Protein 5XXK (pdb70)

B-factor: mean 33.05, std 9.84, range [17.75, 71.94]

Sequence (203 aa):
QIPASEQETLVRPKPLLLKLLKSVGAQKDTYTMKEVLFYLGQYIATKRLYDEKQQHIVYCSNDLLGDLFGVPSFSVKEHRKIYTMIYRNLVVVNQQIPASEQETLVRPKPLLLKLLKSVGAQKDTYTMKEVLFYLGQYIATKRLYDEKQQHIVYCSNDLLGDLFGVPSFSVKEHRKIYTMIYRNLVVVNSFEYALLSFEYALL

GO terms:
  GO:0005515 protein binding (F, IPI)
  GO:0061630 ubiquitin protein ligase activity (F, IDA)
  GO:0043161 proteasome-mediated ubiquitin-dependent protein catabolic process (P, IDA)
  GO:1901797 negative regulation of signal transduction by p53 class mediator (P, IDA)
  GO:0061630 ubiquitin protein ligase activity (F, TAS)
  GO:0043161 proteasome-mediated ubiquitin-dependent protein catabolic process (P, TAS)
  GO:1901797 negative regulation of signal transduction by p53 class mediator (P, TAS)
  GO:0000209 protein polyubiquitination (P, TAS)
  GO:0006511 ubiquitin-dependent protein catabolic process (P, IGI)
  GO:0051865 protein autoubiquitination (P, IMP)
  GO:0006511 ubiquitin-dependent protein catabolic process (P, IMP)
  GO:0008097 5S rRNA binding (F, IDA)
  GO:0005634 nucleus (C, IDA)
  GO:0005730 nucleolus (C, IDA)
  GO:0005737 cytoplasm (C, IDA)
  GO:0016874 ligase activity (F, IDA)
  GO:0043021 ribonucleoprotein complex binding (F, IDA)
  GO:0016567 protein ubiquitination (P, IDA)
  GO:0006511 ubiquitin-dependent protein catabolic process (P, IDA)
  GO:0006915 apoptotic process (P, IDA)

Organism: Homo sapiens (NCBI:txid9606)

InterPro domains:
  IPR001841 Zinc finger, RING-type [PS50089] (438-479)
  IPR001876 Zinc finger, RanBP2-type [PF00641] (300-327)
  IPR001876 Zinc finger, RanBP2-type [PS01358] (303-322)
  IPR001876 Zinc finger, RanBP2-type [PS50199] (299-328)
  IPR003121 SWIB/MDM2 domain [PF02201] (34-95)
  IPR003121 SWIB/MDM2 domain [PS51925] (26-109)
  IPR013083 Zinc finger, RING/FYVE/PHD-type [G3DSA:3.30.40.10] (427-491)
  IPR016495 p53 negative regulator Mdm2/Mdm4 [PIRSF006748] (1-491)
  IPR028340 E3 ubiquitin-protein ligase Mdm2 [PIRSF500700] (4-491)
  IPR036443 Zinc finger, RanBP2-type superfamily [SSF90209] (290-334)
  IPR036885 SWIB/MDM2 domain superfamily [G3DSA:1.10.245.10] (1-114)
  IPR036885 SWIB/MDM2 domain superfamily [SSF47592] (18-120)
  IPR036885 SWIB/MDM2 domain superfamily [SSF47592] (189-283)
  IPR044080 MDM2, modified RING finger, HC subclass [cd16783] (435-491)

Secondary structure (DSSP, 8-state):
---HHHHT-EEEE-HHHHHHHHHTT---S-EEHHHHHHHHHHHHHHTT-B-SSSTTEEE-TTSHHHHHHT-SEEETT-HHHHHHHHHTTEEETT-/---HHHHT-EEEE-HHHHHHHHTTT---S-EEHHHHHHHHHHHHHHTT-B-SSSTTEEE-TTSHHHHHHTSSEEETT-HHHHHHHHHTTEEE--/-------/-------

Solvent-accessible surface area: 10035 Å² total

Nearest PDB structures (foldseek):
  4umn-assembly1_B  TM=1.001E+00  e=4.332E-19  Homo sapiens
  7na2-assembly1_A  TM=9.744E-01  e=1.532E-18  Homo sapiens
  4zfi-assembly2_B  TM=9.444E-01  e=1.006E-18  Homo sapiens
  4zgk-assembly1_A  TM=9.591E-01  e=1.891E-18  Homo sapiens
  5hmh-assembly3_A  TM=9.650E-01  e=3.091E-18  Homo sapiens

CATH classification: 1.10.245.10

Radius of gyration: 17.38 Å; Cα contacts (8 Å, |Δi|>4): 290; chains: 4; bounding box: 34×53×40 Å

Foldseek 3Di:
DQDPVQQQFKWFFAPLLVVLLVVQPDDDRIDGNVSSVVSVVVSQVVVVQADPVQRQKGADLPHSVCVQQVHRIDGVVPPVSVVVSRPVGIGGPPD/DPDPVQQQFKKFFAPLLVVLQVVQPDDDRIDGSVVSVVSVVVSQVVVVQADPPQRQKGADLPHSVCVQQVHRIDGVVPPVSVVVSRVVGIDTDD/DVVCCVD/DVVCCVD

Structure (mmCIF, N/CA/C/O backbone):
data_5XXK
#
_entry.id   5XXK
#
_cell.length_a   65.520
_cell.length_b   106.410
_cell.length_c   39.300
_cell.angle_alpha   90.00
_cell.angle_beta   90.00
_cell.angle_gamma   90.00
#
_symmetry.space_group_name_H-M   'P 21 21 2'
#
loop_
_entity.id
_entity.type
_entity.pdbx_description
1 polymer 'E3 ubiquitin-protein ligase Mdm2'
2 polymer 'Hydrocarbon stapled peptide THC-SER-PHE-0EH-GLU-TYR-6CW-ALA-LEU-LEU-MK8-NH2'
3 water water
#
loop_
_atom_site.group_PDB
_atom_site.id
_atom_site.type_symbol
_atom_site.label_atom_id
_atom_site.label_alt_id
_atom_site.label_comp_id
_atom_site.label_asym_id
_atom_site.label_entity_id
_atom_site.label_seq_id
_atom_site.pdbx_PDB_ins_code
_atom_site.Cartn_x
_atom_site.Cartn_y
_atom_site.Cartn_z
_atom_site.occupancy
_atom_site.B_iso_or_equiv
_atom_site.auth_seq_id
_atom_site.auth_comp_id
_atom_site.auth_asym_id
_atom_site.auth_atom_id
_atom_site.pdbx_PDB_model_num
ATOM 1 N N . GLN A 1 15 ? 8.670 126.351 24.485 1.00 49.33 18 GLN A N 1
ATOM 2 C CA . GLN A 1 15 ? 7.343 126.069 25.120 1.00 49.13 18 GLN A CA 1
ATOM 3 C C . GLN A 1 15 ? 6.799 124.683 24.720 1.00 49.99 18 GLN A C 1
ATOM 4 O O . GLN A 1 15 ? 6.562 124.429 23.539 1.00 49.86 18 GLN A O 1
ATOM 6 N N . ILE A 1 16 ? 6.614 123.793 25.697 1.00 47.63 19 ILE A N 1
ATOM 7 C CA . ILE A 1 16 ? 5.961 122.492 25.453 1.00 47.90 19 ILE A CA 1
ATOM 8 C C . ILE A 1 16 ? 4.440 122.740 25.295 1.00 49.16 19 ILE A C 1
ATOM 9 O O . ILE A 1 16 ? 3.847 123.410 26.150 1.00 46.38 19 ILE A O 1
ATOM 14 N N . PRO A 1 17 ? 3.808 122.229 24.201 1.00 52.02 20 PRO A N 1
ATOM 15 C CA . PRO A 1 17 ? 2.349 122.424 24.007 1.00 53.65 20 PRO A CA 1
ATOM 16 C C . PRO A 1 17 ? 1.490 121.980 25.209 1.00 53.95 20 PRO A C 1
ATOM 17 O O . PRO A 1 17 ? 1.891 121.073 25.945 1.00 49.71 20 PRO A O 1
ATOM 21 N N . ALA A 1 18 ? 0.338 122.629 25.402 1.00 55.21 21 ALA A N 1
ATOM 22 C CA . ALA A 1 18 ? -0.585 122.312 26.511 1.00 57.70 21 ALA A CA 1
ATOM 23 C C . ALA A 1 18 ? -0.924 120.812 26.612 1.00 56.96 21 ALA A C 1
ATOM 24 O O . ALA A 1 18 ? -0.912 120.234 27.707 1.00 56.81 21 ALA A O 1
ATOM 26 N N . SER A 1 19 ? -1.202 120.191 25.466 1.00 58.52 22 SER A N 1
ATOM 27 C CA . SER A 1 19 ? -1.478 118.749 25.398 1.00 58.15 22 SER A CA 1
ATOM 28 C C . SER A 1 19 ? -0.258 117.899 25.784 1.00 55.21 22 SER A C 1
ATOM 29 O O . SER A 1 19 ? -0.395 116.907 26.508 1.00 56.46 22 SER A O 1
ATOM 32 N N . GLU A 1 20 ? 0.923 118.301 25.314 1.00 47.93 23 GLU A N 1
ATOM 33 C CA . GLU A 1 20 ? 2.166 117.576 25.589 1.00 46.75 23 GLU A CA 1
ATOM 34 C C . GLU A 1 20 ? 2.606 117.687 27.052 1.00 42.96 23 GLU A C 1
ATOM 35 O O . GLU A 1 20 ? 3.233 116.761 27.574 1.00 39.16 23 GLU A O 1
ATOM 41 N N . GLN A 1 21 ? 2.279 118.805 27.708 1.00 38.43 24 GLN A N 1
ATOM 42 C CA . GLN A 1 21 ? 2.576 118.990 29.131 1.00 39.20 24 GLN A CA 1
ATOM 43 C C . GLN A 1 21 ? 1.935 117.931 30.031 1.00 37.00 24 GLN A C 1
ATOM 44 O O . GLN A 1 21 ? 2.510 117.586 31.055 1.00 30.38 24 GLN A O 1
ATOM 50 N N . GLU A 1 22 ? 0.747 117.444 29.657 1.00 36.33 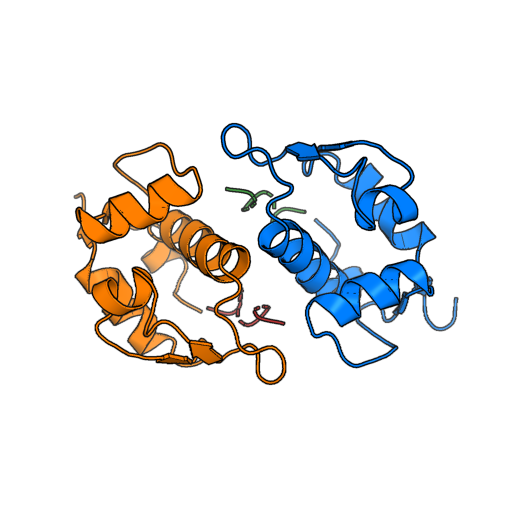25 GLU A N 1
ATOM 51 C CA . GLU A 1 22 ? 0.026 116.433 30.453 1.00 36.94 25 GLU A CA 1
ATOM 52 C C . GLU A 1 22 ? 0.355 114.988 30.076 1.00 35.04 25 GLU A C 1
ATOM 53 O O . GLU A 1 22 ? -0.187 114.061 30.691 1.00 34.66 25 GLU A O 1
ATOM 59 N N . THR A 1 23 ? 1.242 114.794 29.096 1.00 33.51 26 THR A N 1
ATOM 60 C CA . THR A 1 23 ? 1.729 113.465 28.707 1.00 33.14 26 THR A CA 1
ATOM 61 C C . THR A 1 23 ? 2.351 112.755 29.902 1.00 32.65 26 THR A C 1
ATOM 62 O O . THR A 1 23 ? 3.221 113.302 30.583 1.00 27.52 26 THR A O 1
ATOM 66 N N . LEU A 1 24 ? 1.903 111.527 30.155 1.00 28.95 27 LEU A N 1
ATOM 67 C CA . LEU A 1 24 ? 2.385 110.767 31.274 1.00 28.27 27 LEU A CA 1
ATOM 68 C C . LEU A 1 24 ? 3.627 109.985 30.862 1.00 26.33 27 LEU A C 1
ATOM 69 O O . LEU A 1 24 ? 3.640 109.352 29.809 1.00 26.35 27 LEU A O 1
ATOM 74 N N . VAL A 1 25 ? 4.654 110.026 31.702 1.00 25.27 28 VAL A N 1
ATOM 75 C CA . VAL A 1 25 ? 5.959 109.464 31.357 1.00 26.46 28 VAL A CA 1
ATOM 76 C C . VAL A 1 25 ? 6.548 108.743 32.548 1.00 26.22 28 VAL A C 1
ATOM 77 O O . VAL A 1 25 ? 6.225 109.057 33.704 1.00 26.60 28 VAL A O 1
ATOM 81 N N . ARG A 1 26 ? 7.427 107.791 32.263 1.00 26.97 29 ARG A N 1
ATOM 82 C CA . ARG A 1 26 ? 8.141 107.041 33.290 1.00 29.39 29 ARG A CA 1
ATOM 83 C C . ARG A 1 26 ? 9.624 107.284 33.091 1.00 28.88 29 ARG A C 1
ATOM 84 O O . ARG A 1 26 ? 10.207 106.783 32.113 1.00 28.59 29 ARG A O 1
ATOM 92 N N . PRO A 1 27 ? 10.232 108.093 33.975 1.00 28.42 30 PRO A N 1
ATOM 93 C CA . PRO A 1 27 ? 11.658 108.362 33.841 1.00 28.82 30 PRO A CA 1
ATOM 94 C C . PRO A 1 27 ? 12.507 107.100 33.950 1.00 30.74 30 PRO A C 1
ATOM 95 O O . PRO A 1 27 ? 12.237 106.244 34.802 1.00 28.60 30 PRO A O 1
ATOM 99 N N . LYS A 1 28 ? 13.533 107.033 33.104 1.00 31.83 31 LYS A N 1
ATOM 100 C CA . LYS A 1 28 ? 14.553 105.977 33.169 1.00 33.58 31 LYS A CA 1
ATOM 101 C C . LYS A 1 28 ? 15.367 106.161 34.454 1.00 32.74 31 LYS A C 1
ATOM 102 O O . LYS A 1 28 ? 15.236 107.184 35.129 1.00 30.31 31 LYS A O 1
ATOM 108 N N . PRO A 1 29 ? 16.183 105.158 34.846 1.00 33.51 32 PRO A N 1
ATOM 109 C CA . PRO A 1 29 ? 16.758 105.197 36.201 1.00 33.03 32 PRO A CA 1
ATOM 110 C C . PRO A 1 29 ? 17.610 106.401 36.632 1.00 30.91 32 PRO A C 1
ATOM 111 O O . PRO A 1 29 ? 17.473 106.831 37.778 1.00 31.89 32 PRO A O 1
ATOM 115 N N . LEU A 1 30 ? 18.472 106.930 35.762 1.00 31.87 33 LEU A N 1
ATOM 116 C CA . LEU A 1 30 ? 19.320 108.073 36.130 1.00 33.11 33 LEU A CA 1
ATOM 117 C C . LEU A 1 30 ? 18.452 109.318 36.343 1.00 29.37 33 LEU A C 1
ATOM 118 O O . LEU A 1 30 ? 18.594 109.996 37.350 1.00 28.76 33 LEU A O 1
ATOM 123 N N . LEU A 1 31 ? 17.550 109.601 35.405 1.00 28.67 34 LEU A N 1
ATOM 124 C CA . LEU A 1 31 ? 16.607 110.724 35.589 1.00 28.28 34 LEU A CA 1
ATOM 125 C C . LEU A 1 31 ? 15.771 110.555 36.861 1.00 28.33 34 LEU A C 1
ATOM 126 O O . LEU A 1 31 ? 15.588 111.500 37.628 1.00 26.03 34 LEU A O 1
ATOM 131 N N . LEU A 1 32 ? 15.260 109.347 37.099 1.00 27.67 35 LEU A N 1
ATOM 132 C CA . LEU A 1 32 ? 14.464 109.113 38.284 1.00 29.13 35 LEU A CA 1
ATOM 133 C C . LEU A 1 32 ? 15.283 109.412 39.545 1.00 30.63 35 LEU A C 1
ATOM 134 O O . LEU A 1 32 ? 14.775 110.045 40.465 1.00 30.07 35 LEU A O 1
ATOM 139 N N . LYS A 1 33 ? 16.556 108.997 39.569 1.00 31.25 36 LYS A N 1
ATOM 140 C CA . LYS A 1 33 ? 17.455 109.303 40.685 1.00 33.25 36 LYS A CA 1
ATOM 141 C C . LYS A 1 33 ? 17.603 110.813 40.887 1.00 29.94 36 LYS A C 1
ATOM 142 O O . LYS A 1 33 ? 17.563 111.300 42.010 1.00 29.25 36 LYS A O 1
ATOM 148 N N . LEU A 1 34 ? 17.787 111.543 39.794 1.00 28.70 37 LEU A N 1
ATOM 149 C CA . LEU A 1 34 ? 17.844 113.000 39.874 1.00 28.73 37 LEU A CA 1
ATOM 150 C C . LEU A 1 34 ? 16.560 113.568 40.493 1.00 27.16 37 LEU A C 1
ATOM 151 O O . LEU A 1 34 ? 16.610 114.364 41.433 1.00 28.84 37 LEU A O 1
ATOM 156 N N . LEU A 1 35 ? 15.411 113.144 39.984 1.00 28.03 38 LEU A N 1
ATOM 157 C CA . LEU A 1 35 ? 14.137 113.693 40.460 1.00 29.00 38 LEU A CA 1
ATOM 158 C C . LEU A 1 35 ? 13.947 113.407 41.952 1.00 28.87 38 LEU A C 1
ATOM 159 O O . LEU A 1 35 ? 13.591 114.291 42.712 1.00 28.70 38 LEU A O 1
ATOM 164 N N . LYS A 1 36 ? 14.257 112.187 42.382 1.00 30.43 39 LYS A N 1
ATOM 165 C CA . LYS A 1 36 ? 14.141 111.848 43.800 1.00 32.72 39 LYS A CA 1
ATOM 166 C C . LYS A 1 36 ? 15.103 112.598 44.721 1.00 31.70 39 LYS A C 1
ATOM 167 O O . LYS A 1 36 ? 14.753 112.854 45.873 1.00 31.13 39 LYS A O 1
ATOM 173 N N . SER A 1 37 ? 16.250 113.045 44.207 1.00 30.33 40 SER A N 1
ATOM 174 C CA . SER A 1 37 ? 17.205 113.815 45.024 1.00 32.28 40 SER A CA 1
ATOM 175 C C . SER A 1 37 ? 16.700 115.209 45.417 1.00 31.40 40 SER A C 1
ATOM 176 O O . SER A 1 37 ? 17.228 115.814 46.347 1.00 30.66 40 SER A O 1
ATOM 179 N N . VAL A 1 38 ? 15.690 115.718 44.701 1.00 29.49 41 VAL A N 1
ATOM 180 C CA . VAL A 1 38 ? 15.022 116.972 45.079 1.00 29.31 41 VAL A CA 1
ATOM 181 C C . VAL A 1 38 ? 13.595 116.756 45.590 1.00 30.73 41 VAL A C 1
ATOM 182 O O . VAL A 1 38 ? 12.806 117.699 45.656 1.00 31.54 41 VAL A O 1
ATOM 186 N N . GLY A 1 39 ? 13.286 115.515 45.985 1.00 29.98 42 GLY A N 1
ATOM 187 C CA . GLY A 1 39 ? 12.065 115.196 46.715 1.00 31.25 42 GLY A CA 1
ATOM 188 C C . GLY A 1 39 ? 10.917 114.597 45.940 1.00 30.30 42 GLY A C 1
ATOM 189 O O . GLY A 1 39 ? 9.839 114.410 46.518 1.00 32.81 42 GLY A O 1
ATOM 190 N N . ALA A 1 40 ? 11.107 114.272 44.656 1.00 30.72 43 ALA A N 1
ATOM 191 C CA . ALA A 1 40 ? 10.050 113.621 43.886 1.00 31.76 43 ALA A CA 1
ATOM 192 C C . ALA A 1 40 ? 9.899 112.205 44.460 1.00 37.95 43 ALA A C 1
ATOM 193 O O . ALA A 1 40 ? 10.867 111.626 44.950 1.00 38.89 43 ALA A O 1
ATOM 195 N N . GLN A 1 41 ? 8.684 111.684 44.456 1.00 42.59 44 GLN A N 1
ATOM 196 C CA . GLN A 1 41 ? 8.394 110.486 45.246 1.00 47.04 44 GLN A CA 1
ATOM 197 C C . GLN A 1 41 ? 7.513 109.463 44.538 1.00 45.62 44 GLN A C 1
ATOM 198 O O . GLN A 1 41 ? 6.919 108.602 45.190 1.00 47.91 44 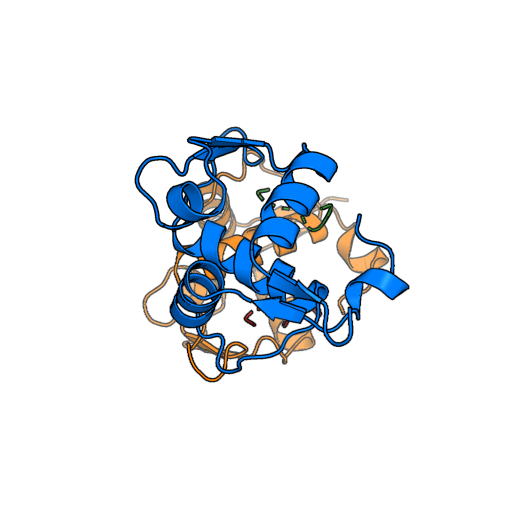GLN A O 1
ATOM 204 N N . LYS A 1 42 ? 7.478 109.514 43.208 1.00 39.14 45 LYS A N 1
ATOM 205 C CA . LYS A 1 42 ? 6.727 108.549 42.411 1.00 39.80 45 LYS A CA 1
ATOM 206 C C . LYS A 1 42 ? 7.554 108.065 41.225 1.00 37.61 45 LYS A C 1
ATOM 207 O O . LYS A 1 42 ? 8.671 108.531 41.010 1.00 36.31 45 LYS A O 1
ATOM 213 N N . ASP A 1 43 ? 7.021 107.095 40.488 1.00 36.02 46 ASP A N 1
ATOM 214 C CA . ASP A 1 43 ? 7.682 106.562 39.296 1.00 38.12 46 ASP A CA 1
ATOM 215 C C . ASP A 1 43 ? 7.102 107.092 37.983 1.00 34.58 46 ASP A C 1
ATOM 216 O O . ASP A 1 43 ? 7.727 106.945 36.934 1.00 32.30 46 ASP A O 1
ATOM 221 N N . THR A 1 44 ? 5.926 107.715 38.047 1.00 32.89 47 THR A N 1
ATOM 222 C CA . THR A 1 44 ? 5.197 108.174 36.877 1.00 32.00 47 THR A CA 1
ATOM 223 C C . THR A 1 44 ? 4.866 109.664 37.056 1.00 30.87 47 THR A C 1
ATOM 224 O O 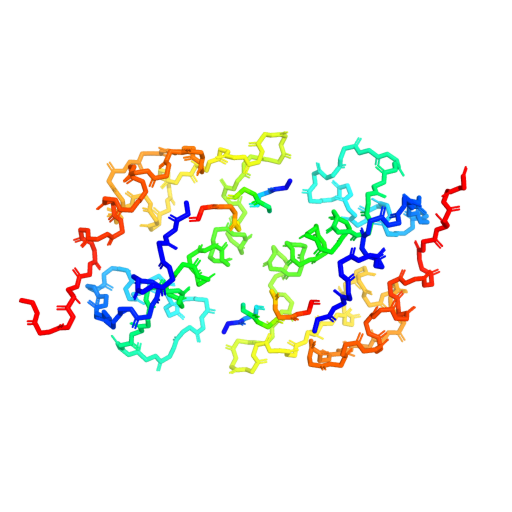. THR A 1 44 ? 4.399 110.061 38.113 1.00 30.72 47 THR A O 1
ATOM 228 N N . TYR A 1 45 ? 5.111 110.471 36.023 1.00 28.50 48 TYR A N 1
ATOM 229 C CA . TYR A 1 45 ? 4.929 111.938 36.094 1.00 27.34 48 TYR A CA 1
ATOM 230 C C . TYR A 1 45 ? 4.340 112.464 34.811 1.00 25.58 48 TYR A C 1
ATOM 231 O O . TYR A 1 45 ? 4.444 111.843 33.764 1.00 27.02 48 TYR A O 1
ATOM 240 N N . THR A 1 46 ? 3.767 113.657 34.864 1.00 24.02 49 THR A N 1
ATOM 241 C CA . THR A 1 46 ? 3.493 114.375 33.631 1.00 25.16 49 THR A CA 1
ATOM 242 C C . THR A 1 46 ? 4.794 115.052 33.177 1.00 24.60 49 THR A C 1
ATOM 243 O O . THR A 1 46 ? 5.681 115.323 33.992 1.00 24.35 49 THR A O 1
ATOM 247 N N . MET A 1 47 ? 4.892 115.340 31.888 1.00 24.60 50 MET A N 1
ATOM 248 C CA . MET A 1 47 ? 6.038 116.084 31.357 1.00 26.61 50 MET A CA 1
ATOM 249 C C . MET A 1 47 ? 6.218 117.403 32.100 1.00 25.30 50 MET A C 1
ATOM 250 O O . MET A 1 47 ? 7.343 117.781 32.384 1.00 25.09 50 MET A O 1
ATOM 255 N N . LYS A 1 48 ? 5.113 118.066 32.426 1.00 26.01 51 LYS A N 1
ATOM 256 C CA . LYS A 1 48 ? 5.133 119.328 33.184 1.00 27.52 51 LYS A CA 1
ATOM 257 C C . LYS A 1 48 ? 5.838 119.148 34.543 1.00 24.64 51 LYS A C 1
ATOM 258 O O . LYS A 1 48 ? 6.697 119.943 34.927 1.00 22.57 51 LYS A O 1
ATOM 264 N N . GLU A 1 49 ? 5.484 118.087 35.262 1.00 23.18 52 GLU A N 1
ATOM 265 C CA . GLU A 1 49 ? 6.100 117.787 36.545 1.00 23.07 52 GLU A CA 1
ATOM 266 C C . GLU A 1 49 ? 7.588 117.499 36.430 1.00 22.53 52 GLU A C 1
ATOM 267 O O . GLU A 1 49 ? 8.364 117.919 37.293 1.00 21.40 52 GLU A O 1
ATOM 273 N N . VAL A 1 50 ? 7.982 116.765 35.393 1.00 20.69 53 VAL A N 1
ATOM 274 C CA . VAL A 1 50 ? 9.385 116.471 35.169 1.00 22.17 53 VAL A CA 1
ATOM 275 C C . VAL A 1 50 ? 10.144 117.794 34.990 1.00 21.38 53 VAL A C 1
ATOM 276 O O . VAL A 1 50 ? 11.188 117.998 35.616 1.00 21.57 53 VAL A O 1
ATOM 280 N N . LEU A 1 51 ? 9.591 118.680 34.173 1.00 21.71 54 LEU A N 1
ATOM 281 C CA . LEU A 1 51 ? 10.239 119.982 33.925 1.00 22.59 54 LEU A CA 1
ATOM 282 C C . LEU A 1 51 ? 10.304 120.874 35.154 1.00 20.59 54 LEU A C 1
ATOM 283 O O . LEU A 1 51 ? 11.304 121.597 35.325 1.00 20.77 54 LEU A O 1
ATOM 288 N N . PHE A 1 52 ? 9.273 120.845 36.001 1.00 19.54 55 PHE A N 1
ATOM 289 C CA . PHE A 1 52 ? 9.321 121.542 37.281 1.00 20.01 55 PHE A CA 1
ATOM 290 C C . PHE A 1 52 ? 10.473 121.026 38.133 1.00 20.97 55 PHE A C 1
ATOM 291 O O . PHE A 1 52 ? 11.287 121.803 38.613 1.00 19.91 55 PHE A O 1
ATOM 299 N N . TYR A 1 53 ? 10.550 119.709 38.333 1.00 20.73 56 TYR A N 1
ATOM 300 C CA . TYR A 1 53 ? 11.605 119.153 39.193 1.00 22.12 56 TYR A CA 1
ATOM 301 C C . TYR A 1 53 ? 13.016 119.335 38.611 1.00 21.48 56 TYR A C 1
ATOM 302 O O . TYR A 1 53 ? 13.961 119.576 39.361 1.00 22.28 56 TYR A O 1
ATOM 311 N N . LEU A 1 54 ? 13.156 119.279 37.288 1.00 21.97 57 LEU A N 1
ATOM 312 C CA . LEU A 1 54 ? 14.465 119.530 36.669 1.00 23.47 57 LEU A CA 1
ATOM 313 C C . LEU A 1 54 ? 14.956 120.943 36.898 1.00 21.70 57 LEU A C 1
ATOM 314 O O . LEU A 1 54 ? 16.113 121.152 37.229 1.00 21.85 57 LEU A O 1
ATOM 319 N N . GLY A 1 55 ? 14.071 121.914 36.693 1.00 20.57 58 GLY A N 1
ATOM 320 C CA . GLY A 1 55 ? 14.388 123.315 36.964 1.00 21.08 58 GLY A CA 1
ATOM 321 C C . GLY A 1 55 ? 14.765 123.522 38.414 1.00 20.16 58 GLY A C 1
ATOM 322 O O . GLY A 1 55 ? 15.771 124.178 38.732 1.00 20.76 58 GLY A O 1
ATOM 323 N N . GLN A 1 56 ? 13.985 122.912 39.304 1.00 19.80 59 GLN A N 1
ATOM 324 C CA . GLN A 1 56 ? 14.268 122.989 40.716 1.00 20.50 59 GLN A CA 1
ATOM 325 C C . GLN A 1 56 ? 15.629 122.410 41.041 1.00 19.84 59 GLN A C 1
ATOM 326 O O . GLN A 1 56 ? 16.377 123.005 41.783 1.00 21.32 59 GLN A O 1
ATOM 332 N N . TYR A 1 57 ? 15.942 121.254 40.464 1.00 21.77 60 TYR A N 1
ATOM 333 C CA . TYR A 1 57 ? 17.229 120.589 40.650 1.00 22.27 60 TYR A CA 1
ATOM 334 C C . TYR A 1 57 ? 18.383 121.526 40.268 1.00 22.78 60 TYR A C 1
ATOM 335 O O . TYR A 1 57 ? 19.307 121.739 41.042 1.00 23.16 60 TYR A O 1
ATOM 344 N N . ILE A 1 58 ? 18.298 122.127 39.093 1.00 20.73 61 ILE A N 1
ATOM 345 C CA . ILE A 1 58 ? 19.370 122.985 38.615 1.00 21.86 61 ILE A CA 1
ATOM 346 C C . ILE A 1 58 ? 19.593 124.160 39.563 1.00 21.19 61 ILE A C 1
ATOM 347 O O . ILE A 1 58 ? 20.739 124.505 39.879 1.00 23.18 61 ILE A O 1
ATOM 352 N N . ALA A 1 59 ? 18.505 124.752 40.045 1.00 21.33 62 ALA A N 1
ATOM 353 C CA . ALA A 1 59 ? 18.602 125.829 41.018 1.00 22.79 62 ALA A CA 1
ATOM 354 C C . ALA A 1 59 ? 19.182 125.354 42.362 1.00 23.22 62 ALA A C 1
ATOM 355 O O . ALA A 1 59 ? 20.052 126.027 42.921 1.00 25.27 62 ALA A O 1
ATOM 357 N N . THR A 1 60 ? 18.774 124.184 42.846 1.00 23.54 63 THR A N 1
ATOM 358 C CA . THR A 1 60 ? 19.277 123.689 44.143 1.00 24.67 63 THR A CA 1
ATOM 359 C C . THR A 1 60 ? 20.770 123.408 44.126 1.00 27.29 63 THR A C 1
ATOM 360 O O . THR A 1 60 ? 21.453 123.604 45.135 1.00 29.61 63 THR A O 1
ATOM 364 N N . LYS A 1 61 ? 21.258 122.950 42.976 1.00 26.88 64 LYS A N 1
ATOM 365 C CA . LYS A 1 61 ? 22.667 122.659 42.764 1.00 28.45 64 LYS A CA 1
ATOM 366 C C . LYS A 1 61 ? 23.471 123.874 42.267 1.00 28.24 64 LYS A C 1
ATOM 367 O O . LYS A 1 61 ? 24.686 123.765 42.124 1.00 28.45 64 LYS A O 1
ATOM 373 N N . ARG A 1 62 ? 22.813 125.009 41.997 1.00 27.07 65 ARG A N 1
ATOM 374 C CA . ARG A 1 62 ? 23.456 126.266 41.596 1.00 29.01 65 ARG A CA 1
ATOM 375 C C . ARG A 1 62 ? 24.303 126.078 40.345 1.00 28.04 65 ARG A C 1
ATOM 376 O O . ARG A 1 62 ? 25.428 126.576 40.271 1.00 28.77 65 ARG A O 1
ATOM 384 N N . LEU A 1 63 ? 23.757 125.365 39.362 1.00 23.55 66 LEU A N 1
ATOM 385 C CA . LEU A 1 63 ? 24.516 125.044 38.159 1.00 23.10 66 LEU A CA 1
ATOM 386 C C . LEU A 1 63 ? 24.435 126.122 37.075 1.00 22.05 66 LEU A C 1
ATOM 387 O O . LEU A 1 63 ? 25.139 126.025 36.082 1.00 21.96 66 LEU A O 1
ATOM 392 N N . TYR A 1 64 ? 23.581 127.123 37.269 1.00 20.15 67 TYR A N 1
ATOM 393 C CA . TYR A 1 64 ? 23.445 128.221 36.305 1.00 21.75 67 TYR A CA 1
ATOM 394 C C . TYR A 1 64 ? 24.537 129.271 36.538 1.00 22.68 67 TYR A C 1
ATOM 395 O O . TYR A 1 64 ? 24.969 129.511 37.680 1.00 21.20 67 TYR A O 1
ATOM 404 N N . ASP A 1 65 ? 24.953 129.936 35.464 1.00 21.23 68 ASP A N 1
ATOM 405 C CA . ASP A 1 65 ? 25.891 131.056 35.591 1.00 23.90 68 ASP A CA 1
ATOM 406 C C . ASP A 1 65 ? 25.168 132.250 36.179 1.00 24.70 68 ASP A C 1
ATOM 407 O O . ASP A 1 65 ? 24.159 132.665 35.621 1.00 24.07 68 ASP A O 1
ATOM 412 N N . GLU A 1 66 ? 25.667 132.817 37.285 1.00 26.21 69 GLU A N 1
ATOM 413 C CA . GLU A 1 66 ? 24.950 133.940 37.933 1.00 27.98 69 GLU A CA 1
ATOM 414 C C . GLU A 1 66 ? 24.839 135.185 37.055 1.00 28.05 69 GLU A C 1
ATOM 415 O O . GLU A 1 66 ? 23.883 135.959 37.186 1.00 25.48 69 GLU A O 1
ATOM 421 N N . LYS A 1 67 ? 25.811 135.380 36.165 1.00 27.99 70 LYS A N 1
ATOM 422 C CA . LYS A 1 67 ? 25.856 136.565 35.309 1.00 28.87 70 LYS A CA 1
ATOM 423 C C . LYS A 1 67 ? 24.985 136.437 34.060 1.00 28.23 70 LYS A C 1
ATOM 424 O O . LYS A 1 67 ? 24.324 137.393 33.682 1.00 29.02 70 LYS A O 1
ATOM 430 N N . GLN A 1 68 ? 25.004 135.265 33.416 1.00 27.75 71 GLN A N 1
ATOM 431 C CA . GLN A 1 68 ? 24.165 134.974 32.236 1.00 28.14 71 GLN A CA 1
ATOM 432 C C . GLN A 1 68 ? 23.413 133.663 32.515 1.00 24.59 71 GLN A C 1
ATOM 433 O O . GLN A 1 68 ? 23.907 132.544 32.281 1.00 22.43 71 GLN A O 1
ATOM 439 N N . GLN A 1 69 ? 22.218 133.827 33.065 1.00 22.67 72 GLN A N 1
ATOM 440 C CA . GLN A 1 69 ? 21.565 132.732 33.784 1.00 20.91 72 GLN A CA 1
ATOM 441 C C . GLN A 1 69 ? 20.914 131.686 32.898 1.00 21.55 72 GLN A C 1
ATOM 442 O O . GLN A 1 69 ? 20.331 130.739 33.396 1.00 19.99 72 GLN A O 1
ATOM 448 N N . HIS A 1 70 ? 20.996 131.855 31.588 1.00 19.89 73 HIS A N 1
ATOM 449 C CA . HIS A 1 70 ? 20.652 130.802 30.646 1.00 21.15 73 HIS A CA 1
ATOM 450 C C . HIS A 1 70 ? 21.721 129.727 30.489 1.00 21.03 73 HIS A C 1
ATOM 451 O O . HIS A 1 70 ? 21.440 128.702 29.884 1.00 20.72 73 HIS A O 1
ATOM 458 N N . ILE A 1 71 ? 22.937 129.941 31.004 1.00 19.62 74 ILE A N 1
ATOM 459 C CA . ILE A 1 71 ? 24.012 128.972 30.875 1.00 20.78 74 ILE A CA 1
ATOM 460 C C . ILE A 1 71 ? 23.997 128.010 32.051 1.00 20.97 74 ILE A C 1
ATOM 461 O O . ILE A 1 71 ? 24.056 128.443 33.212 1.00 21.61 74 ILE A O 1
ATOM 466 N N . VAL A 1 72 ? 23.959 126.724 31.745 1.00 20.54 75 VAL A N 1
ATOM 467 C CA . VAL A 1 72 ? 24.020 125.661 32.757 1.00 21.65 75 VAL A CA 1
ATOM 468 C C . VAL A 1 72 ? 25.289 124.843 32.521 1.00 21.47 75 VAL A C 1
ATOM 469 O O . VAL A 1 72 ? 25.527 124.356 31.413 1.00 22.36 75 VAL A O 1
ATOM 473 N N . TYR A 1 73 ? 26.077 124.672 33.578 1.00 21.08 76 TYR A N 1
ATOM 474 C CA . TYR A 1 73 ? 27.295 123.862 33.553 1.00 22.41 76 TYR A CA 1
ATOM 475 C C . TYR A 1 73 ? 27.010 122.549 34.262 1.00 23.68 76 TYR A C 1
ATOM 476 O O . TYR A 1 73 ? 26.489 122.558 35.346 1.00 25.71 76 TYR A O 1
ATOM 485 N N . CYS A 1 74 ? 27.342 121.423 33.660 1.00 24.18 77 CYS A N 1
ATOM 486 C CA . CYS A 1 74 ? 26.976 120.137 34.290 1.00 26.16 77 CYS A CA 1
ATOM 487 C C . CYS A 1 74 ? 27.996 119.016 34.107 1.00 29.01 77 CYS A C 1
ATOM 488 O O . CYS A 1 74 ? 27.665 117.843 34.331 1.00 29.12 77 CYS A O 1
ATOM 491 N N . SER A 1 75 ? 29.237 119.361 33.761 1.00 30.66 78 SER A N 1
ATOM 492 C CA . SER A 1 75 ? 30.256 118.338 33.494 1.00 33.37 78 SER A CA 1
ATOM 493 C C . SER A 1 75 ? 30.570 117.494 34.736 1.00 33.42 78 SER A C 1
ATOM 494 O O . SER A 1 75 ? 30.780 116.284 34.612 1.00 37.32 78 SER A O 1
ATOM 497 N N . ASN A 1 76 ? 30.561 118.112 35.917 1.00 31.98 79 ASN A N 1
ATOM 498 C CA . ASN A 1 76 ? 30.838 117.415 37.182 1.00 35.11 79 ASN A CA 1
ATOM 499 C C . ASN A 1 76 ? 29.566 117.057 37.955 1.00 33.67 79 ASN A C 1
ATOM 500 O O . ASN A 1 76 ? 29.603 116.925 39.175 1.00 35.49 79 ASN A O 1
ATOM 505 N N . ASP A 1 77 ? 28.442 116.902 37.254 1.00 30.72 80 ASP A N 1
ATOM 506 C CA . ASP A 1 77 ? 27.163 116.656 37.910 1.00 30.35 80 ASP A CA 1
ATOM 507 C C . ASP A 1 77 ? 26.445 115.493 37.241 1.00 29.00 80 ASP A C 1
ATOM 508 O O . ASP A 1 77 ? 26.633 115.247 36.053 1.00 27.68 80 ASP A O 1
ATOM 513 N N . LEU A 1 78 ? 25.596 114.819 38.015 1.00 30.06 81 LEU A N 1
ATOM 514 C CA . LEU A 1 78 ? 24.638 113.826 37.513 1.00 31.26 81 LEU A CA 1
ATOM 515 C C . LEU A 1 78 ? 23.895 114.273 36.252 1.00 29.34 81 LEU A C 1
ATOM 516 O O . LEU A 1 78 ? 23.691 113.496 35.337 1.00 28.62 81 LEU A O 1
ATOM 521 N N . LEU A 1 79 ? 23.476 115.534 36.219 1.00 27.50 82 LEU A N 1
ATOM 522 C CA . LEU A 1 79 ? 22.761 116.058 35.057 1.00 27.46 82 LEU A CA 1
ATOM 523 C C . LEU A 1 79 ? 23.570 115.925 33.756 1.00 26.60 82 LEU A C 1
ATOM 524 O O . LEU A 1 79 ? 23.007 115.615 32.702 1.00 27.44 82 LEU A O 1
ATOM 529 N N . GLY A 1 80 ? 24.875 116.163 33.825 1.00 27.91 83 GLY A N 1
ATOM 530 C CA . GLY A 1 80 ? 25.745 115.975 32.660 1.00 29.17 83 GLY A CA 1
ATOM 531 C C . GLY A 1 80 ? 25.828 114.519 32.216 1.00 31.45 83 GLY A C 1
ATOM 532 O O . GLY A 1 80 ? 25.890 114.238 31.022 1.00 32.21 83 GLY A O 1
ATOM 533 N N . ASP A 1 81 ? 25.823 113.599 33.177 1.00 33.86 84 ASP A N 1
ATOM 534 C CA . ASP A 1 81 ? 25.835 112.161 32.850 1.00 36.10 84 ASP A CA 1
ATOM 535 C C . ASP A 1 81 ? 24.577 111.761 32.066 1.00 37.09 84 ASP A C 1
ATOM 536 O O . ASP A 1 81 ? 24.667 111.089 31.038 1.00 37.05 84 ASP A O 1
ATOM 541 N N . LEU A 1 82 ? 23.407 112.218 32.502 1.00 36.13 85 LEU A N 1
ATOM 542 C CA . LEU A 1 82 ? 22.161 111.819 31.818 1.00 36.10 85 LEU A CA 1
ATOM 543 C C . LEU A 1 82 ? 21.859 112.594 30.530 1.00 34.29 85 LEU A C 1
ATOM 544 O O . LEU A 1 82 ? 21.309 112.022 29.585 1.00 34.93 85 LEU A O 1
ATOM 549 N N . PHE A 1 83 ? 22.249 113.870 30.446 1.00 31.00 86 PHE A N 1
ATOM 550 C CA . PHE A 1 83 ? 22.118 114.609 29.188 1.00 30.29 86 PHE A CA 1
ATOM 551 C C . PHE A 1 83 ? 23.206 114.288 28.162 1.00 31.54 86 PHE A C 1
ATOM 552 O O . PHE A 1 83 ? 22.982 114.472 26.952 1.00 34.51 86 PHE A O 1
ATOM 560 N N . GLY A 1 84 ? 24.365 113.828 28.623 1.00 31.08 87 GLY A N 1
ATOM 561 C CA . GLY A 1 84 ? 25.504 113.549 27.747 1.00 32.01 87 GLY A CA 1
ATOM 562 C C . GLY A 1 84 ? 26.214 114.769 27.192 1.00 33.21 87 GLY A C 1
ATOM 563 O O . GLY A 1 84 ? 26.845 114.699 26.125 1.00 35.81 87 GLY A O 1
ATOM 564 N N . VAL A 1 85 ? 26.124 115.885 27.915 1.00 33.44 88 VAL A N 1
ATOM 565 C CA . VAL A 1 85 ? 26.766 117.146 27.532 1.00 31.03 88 VAL A CA 1
ATOM 566 C C . VAL A 1 85 ? 27.450 117.772 28.745 1.00 30.76 88 VAL A C 1
ATOM 567 O O . VAL A 1 85 ? 27.011 117.565 29.879 1.00 30.34 88 VAL A O 1
ATOM 571 N N . PRO A 1 86 ? 28.509 118.568 28.515 1.00 29.61 89 PRO A N 1
ATOM 572 C CA . PRO A 1 86 ? 29.208 119.272 29.606 1.00 28.66 89 PRO A CA 1
ATOM 573 C C . PRO A 1 86 ? 28.557 120.606 30.032 1.00 27.10 89 PRO A C 1
ATOM 574 O O . PRO A 1 86 ? 28.767 121.076 31.160 1.00 25.87 89 PRO A O 1
ATOM 578 N N . SER A 1 87 ? 27.801 121.216 29.128 1.00 26.42 90 SER A N 1
ATOM 579 C CA . SER A 1 87 ? 27.041 122.435 29.428 1.00 25.73 90 SER A CA 1
ATOM 580 C C . SER A 1 87 ? 25.975 122.585 28.387 1.00 24.39 90 SER A C 1
ATOM 581 O O . SER A 1 87 ? 26.006 121.904 27.358 1.00 24.44 90 SER A O 1
ATOM 584 N N . PHE A 1 88 ? 25.034 123.488 28.623 1.00 23.60 91 PHE A N 1
ATOM 585 C CA . PHE A 1 88 ? 24.026 123.809 27.613 1.00 23.57 91 PHE A CA 1
ATOM 586 C C . PHE A 1 88 ? 23.403 125.162 27.929 1.00 23.95 91 PHE A C 1
ATOM 587 O O . PHE A 1 88 ? 23.603 125.717 29.020 1.00 23.07 91 PHE A O 1
ATOM 595 N N . SER A 1 89 ? 22.652 125.690 26.970 1.00 22.85 92 SER A N 1
ATOM 596 C CA . SER A 1 89 ? 21.894 126.926 27.166 1.00 21.98 92 SER A CA 1
ATOM 597 C C . SER A 1 89 ? 20.410 126.572 27.306 1.00 21.48 92 SER A C 1
ATOM 598 O O . SER A 1 89 ? 19.869 125.789 26.509 1.00 22.85 92 SER A O 1
ATOM 601 N N . VAL A 1 90 ? 19.749 127.195 28.277 1.00 21.68 93 VAL A N 1
ATOM 602 C CA . VAL A 1 90 ? 18.326 127.014 28.502 1.00 21.15 93 VAL A CA 1
ATOM 603 C C . VAL A 1 90 ? 17.532 127.493 27.271 1.00 22.98 93 VAL A C 1
ATOM 604 O O . VAL A 1 90 ? 16.413 127.048 27.071 1.00 24.42 93 VAL A O 1
ATOM 608 N N . LYS A 1 91 ? 18.119 128.386 26.460 1.00 22.61 94 LYS A N 1
ATOM 609 C CA . LYS A 1 91 ? 17.492 128.859 25.215 1.00 25.26 94 LYS A CA 1
ATOM 610 C C . LYS A 1 91 ? 17.383 127.798 24.113 1.00 25.79 94 LYS A C 1
ATOM 611 O O . LYS A 1 91 ? 16.636 127.989 23.131 1.00 27.34 94 LYS A O 1
ATOM 617 N N . GLU A 1 92 ? 18.104 126.693 24.249 1.00 24.67 95 GLU A N 1
ATOM 618 C CA . GLU A 1 92 ? 18.086 125.625 23.248 1.00 27.43 95 GLU A CA 1
ATOM 619 C C . GLU A 1 92 ? 16.917 124.683 23.508 1.00 25.74 95 GLU A C 1
ATOM 620 O O . GLU A 1 92 ? 17.119 123.530 23.886 1.00 25.80 95 GLU A O 1
ATOM 626 N N . HIS A 1 93 ? 15.696 125.175 23.278 1.00 25.85 96 HIS A N 1
ATOM 627 C CA . HIS A 1 93 ? 14.491 124.456 23.718 1.00 26.94 96 HIS A CA 1
ATOM 628 C C . HIS A 1 93 ? 14.434 123.047 23.100 1.00 28.40 96 HIS A C 1
ATOM 629 O O . HIS A 1 93 ? 14.253 122.076 23.808 1.00 26.25 96 HIS A O 1
ATOM 636 N N . ARG A 1 94 ? 14.652 122.937 21.793 1.00 29.15 97 ARG A N 1
ATOM 637 C CA . ARG A 1 94 ? 14.529 121.645 21.107 1.00 31.63 97 ARG A CA 1
ATOM 638 C C . ARG A 1 94 ? 15.530 120.637 21.589 1.00 30.58 97 ARG A C 1
ATOM 639 O O . ARG A 1 94 ? 15.197 119.462 21.806 1.00 29.58 97 ARG A O 1
ATOM 647 N N . LYS A 1 95 ? 16.768 121.101 21.735 1.00 29.33 98 LYS A N 1
ATOM 648 C CA . LYS A 1 95 ? 17.863 120.281 22.216 1.00 30.78 98 LYS A CA 1
ATOM 649 C C . LYS A 1 95 ? 17.536 119.730 23.600 1.00 28.14 98 LYS A C 1
ATOM 650 O O . LYS A 1 95 ? 17.732 118.538 23.864 1.00 28.70 98 LYS A O 1
ATOM 656 N N . ILE A 1 96 ? 16.981 120.576 24.463 1.00 25.83 99 ILE A N 1
ATOM 657 C CA . ILE A 1 96 ? 16.661 120.140 25.823 1.00 25.19 99 ILE A CA 1
ATOM 658 C C . ILE A 1 96 ? 15.554 119.091 25.812 1.00 26.41 99 ILE A C 1
ATOM 659 O O . ILE A 1 96 ? 15.689 118.071 26.475 1.00 25.09 99 ILE A O 1
ATOM 664 N N . TYR A 1 97 ? 14.484 119.341 25.059 1.00 26.98 100 TYR A N 1
ATOM 665 C CA . TYR A 1 97 ? 13.388 118.366 24.955 1.00 28.89 100 TYR A CA 1
ATOM 666 C C . TYR A 1 97 ? 13.946 117.032 24.446 1.00 29.13 100 TYR A C 1
ATOM 667 O O . TYR A 1 97 ? 13.639 115.975 25.004 1.00 29.99 100 TYR A O 1
ATOM 676 N N . THR A 1 98 ? 14.794 117.075 23.415 1.00 29.17 101 THR A N 1
ATOM 677 C CA . THR A 1 98 ? 15.404 115.849 22.885 1.00 30.61 101 THR A CA 1
ATOM 678 C C . THR A 1 98 ? 16.160 115.093 23.979 1.00 29.32 101 THR A C 1
ATOM 679 O O . THR A 1 98 ? 15.981 113.885 24.130 1.00 29.54 101 THR A O 1
ATOM 683 N N . MET A 1 99 ? 16.962 115.809 24.769 1.00 27.42 102 MET A N 1
ATOM 684 C CA . MET A 1 99 ? 17.752 115.194 25.839 1.00 27.89 102 MET A CA 1
ATOM 685 C C . MET A 1 99 ? 16.881 114.589 26.943 1.00 29.36 102 MET A C 1
ATOM 686 O O . MET A 1 99 ? 17.179 113.496 27.450 1.00 28.78 102 MET A O 1
ATOM 691 N N . ILE A 1 100 ? 15.799 115.280 27.288 1.00 27.85 103 ILE A N 1
ATOM 692 C CA . ILE A 1 100 ? 14.876 114.790 28.314 1.00 27.25 103 ILE A CA 1
ATOM 693 C C . ILE A 1 100 ? 14.134 113.540 27.814 1.00 27.25 103 ILE A C 1
ATOM 694 O O . ILE A 1 100 ? 14.093 112.528 28.525 1.00 29.03 103 ILE A O 1
ATOM 699 N N . TYR A 1 101 ? 13.599 113.593 26.595 1.00 28.62 104 TYR A N 1
ATOM 700 C CA . TYR A 1 101 ? 12.861 112.439 26.019 1.00 30.95 104 TYR A CA 1
ATOM 701 C C . TYR A 1 101 ? 13.712 111.164 25.892 1.00 33.68 104 TYR A C 1
ATOM 702 O O . TYR A 1 101 ? 13.195 110.045 26.067 1.00 33.33 104 TYR A O 1
ATOM 711 N N . ARG A 1 102 ? 15.018 111.317 25.655 1.00 32.56 105 ARG A N 1
ATOM 712 C CA . ARG A 1 102 ? 15.947 110.174 25.679 1.00 35.20 105 ARG A CA 1
ATOM 713 C C . ARG A 1 102 ? 15.993 109.461 27.024 1.00 33.33 105 ARG A C 1
ATOM 714 O O . ARG A 1 102 ? 16.364 108.298 27.082 1.00 35.71 105 ARG A O 1
ATOM 722 N N . ASN A 1 103 ? 15.646 110.176 28.097 1.00 30.40 106 ASN A N 1
ATOM 723 C CA . ASN A 1 103 ? 15.720 109.690 29.472 1.00 28.85 106 ASN A CA 1
ATOM 724 C C . ASN A 1 103 ? 14.378 109.299 30.106 1.00 28.39 106 ASN A C 1
ATOM 725 O O . ASN A 1 103 ? 14.254 109.207 31.329 1.00 28.96 106 ASN A O 1
ATOM 730 N N . LEU A 1 104 ? 13.375 109.069 29.282 1.00 31.15 107 LEU A N 1
ATOM 731 C CA . LEU A 1 104 ? 12.094 108.588 29.791 1.00 32.54 107 LEU A CA 1
ATOM 732 C C . LEU A 1 104 ? 11.396 107.718 28.768 1.00 32.78 107 LEU A C 1
ATOM 733 O O . LEU A 1 104 ? 11.754 107.724 27.588 1.00 31.41 107 LEU A O 1
ATOM 738 N N . VAL A 1 105 ? 10.393 106.977 29.232 1.00 34.06 108 VAL A N 1
ATOM 739 C CA . VAL A 1 105 ? 9.513 106.237 28.330 1.00 34.39 108 VAL A CA 1
ATOM 740 C C . VAL A 1 105 ? 8.126 106.860 28.449 1.00 30.00 108 VAL A C 1
ATOM 741 O O . VAL A 1 105 ? 7.615 107.051 29.559 1.00 30.29 108 VAL A O 1
ATOM 745 N N . VAL A 1 106 ? 7.546 107.228 27.314 1.00 29.57 109 VAL A N 1
ATOM 746 C CA . VAL A 1 106 ? 6.203 107.788 27.269 1.00 30.98 109 VAL A CA 1
ATOM 747 C C . VAL A 1 106 ? 5.256 106.615 27.515 1.00 32.51 109 VAL A C 1
ATOM 748 O O . VAL A 1 106 ? 5.396 105.565 26.870 1.00 32.38 109 VAL A O 1
ATOM 752 N N . VAL A 1 107 ? 4.329 106.789 28.453 1.00 29.48 110 VAL A N 1
ATOM 753 C CA . VAL A 1 107 ? 3.426 105.698 28.831 1.00 28.98 110 VAL A CA 1
ATOM 754 C C . VAL A 1 107 ? 2.606 105.291 27.601 1.00 29.24 110 VAL A C 1
ATOM 755 O O . VAL A 1 107 ? 2.066 106.148 26.886 1.00 29.33 110 VAL A O 1
ATOM 759 N N . ASN A 1 108 ? 2.519 103.976 27.374 1.00 30.68 111 ASN A N 1
ATOM 760 C CA . ASN A 1 108 ? 1.770 103.377 26.248 1.00 33.51 111 ASN A CA 1
ATOM 761 C C . ASN A 1 108 ? 2.353 103.593 24.843 1.00 38.35 111 ASN A C 1
ATOM 762 O O . ASN A 1 108 ? 1.675 103.307 23.858 1.00 43.01 111 ASN A O 1
ATOM 767 N N . GLN A 1 109 ? 3.593 104.071 24.728 1.00 43.17 112 GLN A N 1
ATOM 768 C CA . GLN A 1 109 ? 4.176 104.334 23.400 1.00 48.35 112 GLN A CA 1
ATOM 769 C C . GLN A 1 109 ? 4.914 103.104 22.885 1.00 51.84 112 GLN A C 1
ATOM 770 O O . GLN A 1 109 ? 5.686 102.486 23.618 1.00 56.01 112 GLN A O 1
ATOM 776 N N . GLN B 1 15 ? -3.251 132.697 41.695 1.00 26.63 18 GLN B N 1
ATOM 777 C CA . GLN B 1 15 ? -2.056 133.502 41.338 1.00 27.86 18 GLN B CA 1
ATOM 778 C C . GLN B 1 15 ? -2.238 134.991 41.553 1.00 28.00 18 GLN B C 1
ATOM 779 O O . GLN B 1 15 ? -3.358 135.514 41.473 1.00 26.10 18 GLN B O 1
ATOM 781 N N . ILE B 1 16 ? -1.125 135.686 41.779 1.00 27.78 19 ILE B N 1
ATOM 782 C CA . ILE B 1 16 ? -1.132 137.145 41.764 1.00 28.93 19 ILE B CA 1
ATOM 783 C C . ILE B 1 16 ? -1.519 137.600 40.351 1.00 28.16 19 ILE B C 1
ATOM 784 O O . ILE B 1 16 ? -0.932 137.126 39.375 1.00 29.18 19 ILE B O 1
ATOM 789 N N . PRO B 1 17 ? -2.526 138.501 40.217 1.00 29.11 20 PRO B N 1
ATOM 790 C CA . PRO B 1 17 ? -2.971 138.924 38.889 1.00 30.12 20 PRO B CA 1
ATOM 791 C C . PRO B 1 17 ? -1.85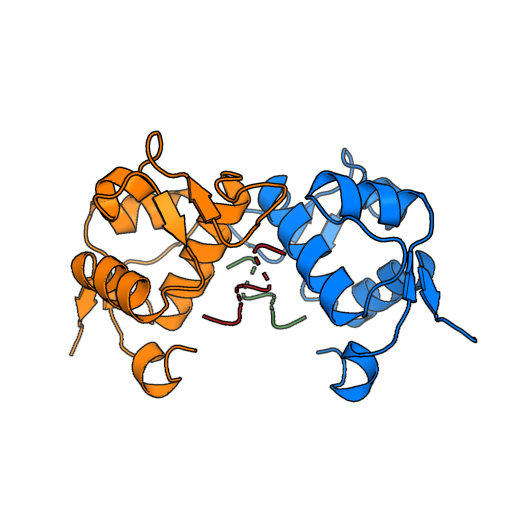7 139.532 38.051 1.00 32.93 20 PRO B C 1
ATOM 792 O O . PRO B 1 17 ? -0.967 140.183 38.603 1.00 30.55 20 PRO B O 1
ATOM 796 N N . ALA B 1 18 ? -1.914 139.324 36.737 1.00 35.53 21 ALA B N 1
ATOM 797 C CA . ALA B 1 18 ? -0.870 139.817 35.834 1.00 37.86 21 ALA B CA 1
ATOM 798 C C . ALA B 1 18 ? -0.694 141.330 35.932 1.00 37.59 21 ALA B C 1
ATOM 799 O O . ALA B 1 18 ? 0.442 141.818 35.936 1.00 35.78 21 ALA B O 1
ATOM 801 N N . SER B 1 19 ? -1.803 142.062 36.022 1.00 35.15 22 SER B N 1
ATOM 802 C CA . SER B 1 19 ? -1.745 143.523 36.185 1.00 35.40 22 SER B CA 1
ATOM 803 C C . SER B 1 19 ? -1.049 143.939 37.485 1.00 33.97 22 SER B C 1
ATOM 804 O O . SER B 1 19 ? -0.403 144.982 37.522 1.00 35.81 22 SER B O 1
ATOM 807 N N . GLU B 1 20 ? -1.189 143.162 38.562 1.00 32.11 23 GLU B N 1
ATOM 808 C CA . GLU B 1 20 ? -0.473 143.484 39.824 1.00 32.11 23 GLU B CA 1
ATOM 809 C C . GLU B 1 20 ? 1.030 143.251 39.727 1.00 34.25 23 GLU B C 1
ATOM 810 O O . GLU B 1 20 ? 1.824 143.904 40.405 1.00 38.02 23 GLU B O 1
ATOM 816 N N . GLN B 1 21 ? 1.404 142.314 38.876 1.00 30.64 24 GLN B N 1
ATOM 817 C CA . GLN B 1 21 ? 2.805 141.982 38.647 1.00 32.57 24 GLN B CA 1
ATOM 818 C C . GLN B 1 21 ? 3.564 142.893 37.704 1.00 34.05 24 GLN B C 1
ATOM 819 O O . GLN B 1 21 ? 4.785 142.812 37.633 1.00 33.85 24 GLN B O 1
ATOM 825 N N . GLU B 1 22 ? 2.865 143.736 36.947 1.00 35.42 25 GLU B N 1
ATOM 826 C CA . GLU B 1 22 ? 3.579 144.651 36.039 1.00 38.25 25 GLU B CA 1
ATOM 827 C C . GLU B 1 22 ? 4.070 145.915 36.761 1.00 36.08 25 GLU B C 1
ATOM 828 O O . GLU B 1 22 ? 4.841 146.678 36.188 1.00 38.91 25 GLU B O 1
ATOM 834 N N . THR B 1 23 ? 3.659 146.108 38.017 1.00 33.15 26 THR B N 1
ATOM 835 C CA . THR B 1 23 ? 4.089 147.230 38.857 1.00 34.40 26 THR B CA 1
ATOM 836 C C . THR B 1 23 ? 5.617 147.341 38.901 1.00 34.38 26 THR B C 1
ATOM 837 O O . THR B 1 23 ? 6.301 146.361 39.207 1.00 30.95 26 THR B O 1
ATOM 841 N N . LEU B 1 24 ? 6.143 148.529 38.597 1.00 35.98 27 LEU B N 1
ATOM 842 C CA . LEU B 1 24 ? 7.573 148.797 38.688 1.00 35.77 27 LEU B CA 1
ATOM 843 C C . LEU B 1 24 ? 7.904 149.104 40.140 1.00 33.67 27 LEU B C 1
ATOM 844 O O . LEU B 1 24 ? 7.265 149.949 40.768 1.00 33.47 27 LEU B O 1
ATOM 849 N N . VAL B 1 25 ? 8.893 148.401 40.694 1.00 31.95 28 VAL B N 1
ATOM 850 C CA . VAL B 1 25 ? 9.211 148.496 42.112 1.00 30.83 28 VAL B CA 1
ATOM 851 C C . VAL B 1 25 ? 10.722 148.581 42.362 1.00 33.56 28 VAL B C 1
ATOM 852 O O . VAL B 1 25 ? 11.519 148.110 41.545 1.00 32.82 28 VAL B O 1
ATOM 856 N N . ARG B 1 26 ? 11.080 149.192 43.490 1.00 33.41 29 ARG B N 1
ATOM 857 C CA . ARG B 1 26 ? 12.452 149.297 43.957 1.00 36.48 29 ARG B CA 1
ATOM 858 C C . ARG B 1 26 ? 12.523 148.523 45.259 1.00 35.84 29 ARG B C 1
ATOM 859 O O . ARG B 1 26 ? 11.895 148.925 46.239 1.00 36.92 29 ARG B O 1
ATOM 867 N N . PRO B 1 27 ? 13.287 147.415 45.290 1.00 34.63 30 PRO B N 1
ATOM 868 C CA . PRO B 1 27 ? 13.428 146.724 46.561 1.00 35.57 30 PRO B CA 1
ATOM 869 C C . PRO B 1 27 ? 14.148 147.542 47.622 1.00 37.80 30 PRO B C 1
ATOM 870 O O . PRO B 1 27 ? 15.072 148.302 47.305 1.00 36.63 30 PRO B O 1
ATOM 874 N N . LYS B 1 28 ? 13.712 147.367 48.868 1.00 36.59 31 LYS B N 1
ATOM 875 C CA . LYS B 1 28 ? 14.400 147.933 50.025 1.00 38.24 31 LYS B CA 1
ATOM 876 C C . LYS B 1 28 ? 15.735 147.218 50.273 1.00 38.25 31 LYS B C 1
ATOM 877 O O . LYS B 1 28 ? 15.951 146.118 49.763 1.00 35.07 31 LYS B O 1
ATOM 883 N N . PRO B 1 29 ? 16.654 147.846 51.035 1.00 39.46 32 PRO B N 1
ATOM 884 C CA . PRO B 1 29 ? 18.031 147.326 51.203 1.00 37.33 32 PRO B CA 1
ATOM 885 C C . PRO B 1 29 ? 18.198 145.827 51.484 1.00 37.31 32 PRO B C 1
ATOM 886 O O . PRO B 1 29 ? 19.049 145.176 50.874 1.00 36.92 32 PRO B O 1
ATOM 890 N N . LEU B 1 30 ? 17.383 145.281 52.376 1.00 36.66 33 LEU B N 1
ATOM 891 C CA . LEU B 1 30 ? 17.483 143.873 52.738 1.00 37.88 33 LEU B CA 1
ATOM 892 C C . LEU B 1 30 ? 17.062 142.943 51.568 1.00 34.65 33 LEU B C 1
ATOM 893 O O . LEU B 1 30 ? 17.755 141.974 51.250 1.00 33.78 33 LEU B O 1
ATOM 898 N N . LEU B 1 31 ? 15.943 143.255 50.930 1.00 31.48 34 LEU B N 1
ATOM 899 C CA . LEU B 1 31 ? 15.487 142.461 49.776 1.00 31.98 34 LEU B CA 1
ATOM 900 C C . LEU B 1 31 ? 16.456 142.620 48.611 1.00 32.55 34 LEU B C 1
ATOM 901 O O . LEU B 1 31 ? 16.721 141.659 47.887 1.00 30.43 34 LEU B O 1
ATOM 906 N N . LEU B 1 32 ? 16.957 143.837 48.411 1.00 34.27 35 LEU B N 1
ATOM 907 C CA . LEU B 1 32 ? 17.932 144.082 47.345 1.00 36.08 35 LEU B CA 1
ATOM 908 C C . LEU B 1 32 ? 19.170 143.203 47.526 1.00 34.35 35 LEU B C 1
ATOM 909 O O . LEU B 1 32 ? 19.622 142.569 46.573 1.00 34.53 35 LEU B O 1
ATOM 914 N N . LYS B 1 33 ? 19.666 143.125 48.758 1.00 34.31 36 LYS B N 1
ATOM 915 C CA . LYS B 1 33 ? 20.779 142.244 49.110 1.00 37.23 36 LYS B CA 1
ATOM 916 C C . LYS B 1 33 ? 20.458 140.776 48.813 1.00 34.75 36 LYS B C 1
ATOM 917 O O . LYS B 1 33 ? 21.295 140.044 48.271 1.00 33.70 36 LYS B O 1
ATOM 923 N N . LEU B 1 34 ? 19.252 140.341 49.168 1.00 32.35 37 LEU B N 1
ATOM 924 C CA . LEU B 1 34 ? 18.808 138.987 48.841 1.00 31.62 37 LEU B CA 1
ATOM 925 C C . LEU B 1 34 ? 18.821 138.754 47.337 1.00 30.91 37 LEU B C 1
ATOM 926 O O . LEU B 1 34 ? 19.337 137.738 46.870 1.00 28.56 37 LEU B O 1
ATOM 931 N N . LEU B 1 35 ? 18.241 139.681 46.582 1.00 30.17 38 LEU B N 1
ATOM 932 C CA . LEU B 1 35 ? 18.144 139.521 45.121 1.00 30.93 38 LEU B CA 1
ATOM 933 C C . LEU B 1 35 ? 19.505 139.491 44.436 1.00 31.75 38 LEU B C 1
ATOM 934 O O . LEU B 1 35 ? 19.752 138.659 43.556 1.00 28.66 38 LEU B O 1
ATOM 939 N N . LYS B 1 36 ? 20.396 140.378 44.862 1.00 33.72 39 LYS B N 1
ATOM 940 C CA . LYS B 1 36 ? 21.748 140.398 44.317 1.00 35.67 39 LYS B CA 1
ATOM 941 C C . LYS B 1 36 ? 22.535 139.123 44.659 1.00 33.17 39 LYS B C 1
ATOM 942 O O . LYS B 1 36 ? 23.366 138.689 43.857 1.00 32.38 39 LYS B O 1
ATOM 948 N N . SER B 1 37 ? 22.211 138.465 45.774 1.00 31.61 40 SER B N 1
ATOM 949 C CA . SER B 1 37 ? 22.834 137.185 46.132 1.00 32.11 40 SER B CA 1
ATOM 950 C C . SER B 1 37 ? 22.542 136.019 45.163 1.00 31.85 40 SER B C 1
ATOM 951 O O . SER B 1 37 ? 23.269 135.012 45.187 1.00 33.12 40 SER B O 1
ATOM 954 N N . VAL B 1 38 ? 21.477 136.135 44.352 1.00 29.06 41 VAL B N 1
ATOM 955 C CA . VAL B 1 38 ? 21.190 135.171 43.272 1.00 28.73 41 VAL B CA 1
ATOM 956 C C . VAL B 1 38 ? 21.360 135.800 41.882 1.00 28.98 41 VAL B C 1
ATOM 957 O O . VAL B 1 38 ? 20.821 135.306 40.900 1.00 28.49 41 VAL B O 1
ATOM 961 N N . GLY B 1 39 ? 22.109 136.898 41.822 1.00 29.06 42 GLY B N 1
ATOM 962 C CA . GLY B 1 39 ? 22.557 137.471 40.558 1.00 29.13 42 GLY B CA 1
ATOM 963 C C . GLY B 1 39 ? 21.678 138.530 39.950 1.00 30.51 42 GLY B C 1
ATOM 964 O O . GLY B 1 39 ? 21.904 138.909 38.796 1.00 31.20 42 GLY B O 1
ATOM 965 N N . ALA B 1 40 ? 20.683 139.035 40.687 1.00 29.02 43 ALA B N 1
ATOM 966 C CA . ALA B 1 40 ? 19.845 140.109 40.145 1.00 33.18 43 ALA B CA 1
ATOM 967 C C . ALA B 1 40 ? 20.685 141.388 40.019 1.00 40.03 43 ALA B C 1
ATOM 968 O O . ALA B 1 40 ? 21.427 141.738 40.922 1.00 44.29 43 ALA B O 1
ATOM 970 N N . GLN B 1 41 ? 20.580 142.048 38.873 1.00 45.18 44 GLN B N 1
ATOM 971 C CA . GLN B 1 41 ? 21.570 143.039 38.443 1.00 49.50 44 GLN B CA 1
ATOM 972 C C . GLN B 1 41 ? 21.135 144.500 38.603 1.00 47.84 44 GLN B C 1
ATOM 973 O O . GLN B 1 41 ? 21.966 145.402 38.462 1.00 49.31 44 GLN B O 1
ATOM 979 N N . LYS B 1 42 ? 19.864 144.738 38.919 1.00 45.05 45 LYS B N 1
ATOM 980 C CA . LYS B 1 42 ? 19.280 146.078 38.807 1.00 44.76 45 LYS B CA 1
ATOM 981 C C . LYS B 1 42 ? 18.840 146.637 40.142 1.00 42.27 45 LYS B C 1
ATOM 982 O O . LYS B 1 42 ? 18.820 145.944 41.154 1.00 43.32 45 LYS B O 1
ATOM 988 N N . ASP B 1 43 ? 18.485 147.913 40.123 1.00 44.29 46 ASP B N 1
ATOM 989 C CA . ASP B 1 43 ? 17.860 148.568 41.263 1.00 46.58 46 ASP B CA 1
ATOM 990 C C . ASP B 1 43 ? 16.337 148.576 41.138 1.00 41.39 46 ASP B C 1
ATOM 991 O O . ASP B 1 43 ? 15.657 148.646 42.157 1.00 42.49 46 ASP B O 1
ATOM 996 N N . THR B 1 44 ? 15.809 148.518 39.910 1.00 39.63 47 THR B N 1
ATOM 997 C CA . THR B 1 44 ? 14.348 148.460 39.688 1.00 37.87 47 THR B CA 1
ATOM 998 C C . THR B 1 44 ? 13.934 147.211 38.917 1.00 34.77 47 THR B C 1
ATOM 999 O O . THR B 1 44 ? 14.652 146.744 38.032 1.00 32.58 47 THR B O 1
ATOM 1003 N N . TYR B 1 45 ? 12.755 146.693 39.272 1.00 33.04 48 TYR B N 1
ATOM 1004 C CA . TYR B 1 45 ? 12.201 145.464 38.699 1.00 30.60 48 TYR B CA 1
ATOM 1005 C C . TYR B 1 45 ? 10.707 145.581 38.519 1.00 29.39 48 TYR B C 1
ATOM 1006 O O . TYR B 1 45 ? 10.063 146.353 39.211 1.00 29.93 48 TYR B O 1
ATOM 1015 N N . THR B 1 46 ? 10.145 144.750 37.651 1.00 29.21 49 THR B N 1
ATOM 1016 C CA . THR B 1 46 ? 8.699 144.487 37.737 1.00 29.41 49 THR B CA 1
ATOM 1017 C C . THR B 1 46 ? 8.483 143.573 38.956 1.00 28.83 49 THR B C 1
ATOM 1018 O O . THR B 1 46 ? 9.383 142.810 39.334 1.00 24.53 49 THR B O 1
ATOM 1022 N N . MET B 1 47 ? 7.317 143.666 39.589 1.00 28.66 50 MET B N 1
ATOM 1023 C CA . MET B 1 47 ? 6.936 142.680 40.619 1.00 29.35 50 MET B CA 1
ATOM 1024 C C . MET B 1 47 ? 7.103 141.225 40.103 1.00 26.20 50 MET B C 1
ATOM 1025 O O . MET B 1 47 ? 7.518 140.351 40.857 1.00 25.40 50 MET B O 1
ATOM 1030 N N . LYS B 1 48 ? 6.798 140.983 38.832 1.00 25.86 51 LYS B N 1
ATOM 1031 C CA . LYS B 1 48 ? 6.986 139.670 38.204 1.00 27.85 51 LYS B CA 1
ATOM 1032 C C . LYS B 1 48 ? 8.439 139.189 38.357 1.00 25.47 51 LYS B C 1
ATOM 1033 O O . LYS B 1 48 ? 8.692 138.055 38.754 1.00 21.42 51 LYS B O 1
ATOM 1039 N N . GLU B 1 49 ? 9.384 140.079 38.070 1.00 24.04 52 GLU B N 1
ATOM 1040 C CA . GLU B 1 49 ? 10.808 139.745 38.171 1.00 24.83 52 GLU B CA 1
ATOM 1041 C C . GLU B 1 49 ? 11.230 139.461 39.609 1.00 23.17 52 GLU B C 1
ATOM 1042 O O . GLU B 1 49 ? 11.988 138.527 39.839 1.00 22.79 52 GLU B O 1
ATOM 1048 N N . VAL B 1 50 ? 10.689 140.223 40.565 1.00 21.73 53 VAL B N 1
ATOM 1049 C CA . VAL B 1 50 ? 10.950 139.986 41.979 1.00 22.02 53 VAL B CA 1
ATOM 1050 C C . VAL B 1 50 ? 10.483 138.578 42.352 1.00 21.78 53 VAL B C 1
ATOM 1051 O O . VAL B 1 50 ? 11.207 137.851 43.013 1.00 22.36 53 VAL B O 1
ATOM 1055 N N . LEU B 1 51 ? 9.309 138.190 41.863 1.00 21.90 54 LEU B N 1
ATOM 1056 C CA . LEU B 1 51 ? 8.751 136.868 42.170 1.00 21.88 54 LEU B CA 1
ATOM 1057 C C . LEU B 1 51 ? 9.556 135.746 41.515 1.00 21.34 54 LEU B C 1
ATOM 1058 O O . LEU B 1 51 ? 9.739 134.698 42.136 1.00 21.21 54 LEU B O 1
ATOM 1063 N N . PHE B 1 52 ? 10.067 135.951 40.294 1.00 19.96 55 PHE B N 1
ATOM 1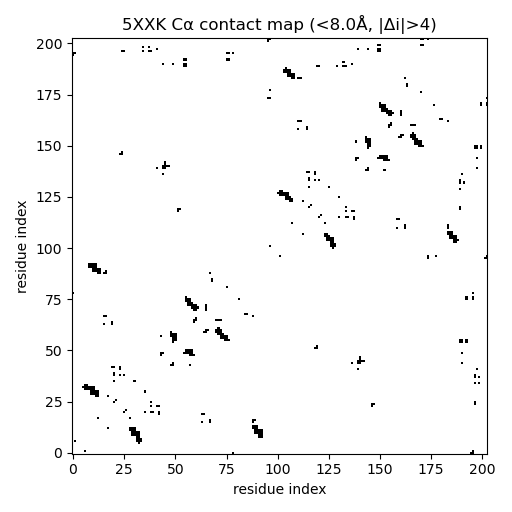064 C CA . PHE B 1 52 ? 10.972 134.979 39.700 1.00 20.17 55 PHE B CA 1
ATOM 1065 C C . PHE B 1 52 ? 12.223 134.781 40.573 1.00 20.28 55 PHE B C 1
ATOM 1066 O O . PHE B 1 52 ? 12.596 133.634 40.911 1.00 19.64 55 PHE B O 1
ATOM 1074 N N . TYR B 1 53 ? 12.881 135.882 40.933 1.00 20.63 56 TYR B N 1
ATOM 1075 C CA . TYR B 1 53 ? 14.150 135.784 41.702 1.00 21.25 56 TYR B CA 1
ATOM 1076 C C . TYR B 1 53 ? 13.951 135.252 43.141 1.00 21.55 56 TYR B C 1
ATOM 1077 O O . TYR B 1 53 ? 14.797 134.541 43.650 1.00 20.43 56 TYR B O 1
ATOM 1086 N N . LEU B 1 54 ? 12.829 135.581 43.777 1.00 21.53 57 LEU B N 1
ATOM 1087 C CA . LEU B 1 54 ? 12.544 135.035 45.124 1.00 22.85 57 LEU B CA 1
ATOM 1088 C C . LEU B 1 54 ? 12.308 133.531 45.089 1.00 22.20 57 LEU B C 1
ATOM 1089 O O . LEU B 1 54 ? 12.833 132.796 45.925 1.00 23.94 57 LEU B O 1
ATOM 1094 N N . GLY B 1 55 ? 11.567 133.051 44.093 1.00 20.70 58 GLY B N 1
ATOM 1095 C CA . GLY B 1 55 ? 11.381 131.616 43.930 1.00 21.77 58 GLY B CA 1
ATOM 1096 C C . GLY B 1 55 ? 12.712 130.917 43.696 1.00 21.46 58 GLY B C 1
ATOM 1097 O O . GLY B 1 55 ? 13.024 129.888 44.280 1.00 20.59 58 GLY B O 1
ATOM 1098 N N . GLN B 1 56 ? 13.518 131.494 42.818 1.00 20.71 59 GLN B N 1
ATOM 1099 C CA . GLN B 1 56 ? 14.865 130.992 42.582 1.00 20.78 59 GLN B CA 1
ATOM 1100 C C . GLN B 1 56 ? 15.734 130.973 43.843 1.00 20.71 59 GLN B C 1
ATOM 1101 O O . GLN B 1 56 ? 16.405 129.967 44.128 1.00 21.67 59 GLN B O 1
ATOM 1107 N N . TYR B 1 57 ? 15.650 132.042 44.619 1.00 21.71 60 TYR B N 1
ATOM 1108 C CA . TYR B 1 57 ? 16.417 132.172 45.854 1.00 22.44 60 TYR B CA 1
ATOM 1109 C C . TYR B 1 57 ? 16.074 131.032 46.817 1.00 23.19 60 TYR B C 1
ATOM 1110 O O . TYR B 1 57 ? 16.981 130.364 47.342 1.00 22.46 60 TYR B O 1
ATOM 1119 N N . ILE B 1 58 ? 14.780 130.799 47.020 1.00 21.96 61 ILE B N 1
ATOM 1120 C CA . ILE B 1 58 ? 14.330 129.712 47.924 1.00 22.11 61 ILE B CA 1
ATOM 1121 C C . ILE B 1 58 ? 14.844 128.338 47.470 1.00 24.06 61 ILE B C 1
ATOM 1122 O O . ILE B 1 58 ? 15.280 127.502 48.286 1.00 25.73 61 ILE B O 1
ATOM 1127 N N . ALA B 1 59 ? 14.808 128.091 46.167 1.00 23.61 62 ALA B N 1
ATOM 1128 C CA . ALA B 1 59 ? 15.299 126.832 45.629 1.00 23.23 62 ALA B CA 1
ATOM 1129 C C . ALA B 1 59 ? 16.821 126.724 45.778 1.00 25.99 62 ALA B C 1
ATOM 1130 O O . ALA B 1 59 ? 17.324 125.666 46.173 1.00 25.73 62 ALA B O 1
ATOM 1132 N N . THR B 1 60 ? 17.558 127.808 45.523 1.00 24.27 63 THR B N 1
ATOM 1133 C CA . THR B 1 60 ? 19.032 127.774 45.636 1.00 26.50 63 THR B CA 1
ATOM 1134 C C . THR B 1 60 ? 19.526 127.544 47.069 1.00 29.91 63 THR B C 1
ATOM 1135 O O . THR B 1 60 ? 20.561 126.916 47.263 1.00 31.54 63 THR B O 1
ATOM 1139 N N . LYS B 1 61 ? 18.773 128.032 48.055 1.00 29.64 64 LYS B N 1
ATOM 1140 C CA . LYS B 1 61 ? 19.097 127.811 49.479 1.00 31.40 64 LYS B CA 1
ATOM 1141 C C . LYS B 1 61 ? 18.429 126.544 50.044 1.00 31.82 64 LYS B C 1
ATOM 1142 O O . LYS B 1 61 ? 18.668 126.196 51.200 1.00 32.35 64 LYS B O 1
ATOM 1148 N N . ARG B 1 62 ? 17.625 125.851 49.232 1.00 29.74 65 ARG B N 1
ATOM 1149 C CA . ARG B 1 62 ? 16.914 124.636 49.604 1.00 31.35 65 ARG B CA 1
ATOM 1150 C C . ARG B 1 62 ? 16.091 124.828 50.884 1.00 31.57 65 ARG B C 1
ATOM 1151 O O . ARG B 1 62 ? 16.134 123.993 51.801 1.00 31.67 65 ARG B O 1
ATOM 1159 N N . LEU B 1 63 ? 15.355 125.933 50.941 1.00 28.37 66 LEU B N 1
ATOM 1160 C CA . LEU B 1 63 ? 14.574 126.274 52.146 1.00 27.43 66 LEU B CA 1
ATOM 1161 C C . LEU B 1 63 ? 13.229 125.569 52.211 1.00 27.62 66 LEU B C 1
ATOM 1162 O O . LEU B 1 63 ? 12.602 125.538 53.270 1.00 28.82 66 LEU B O 1
ATOM 1167 N N . TYR B 1 64 ? 12.779 125.003 51.092 1.00 27.31 67 TYR B N 1
ATOM 1168 C CA . TYR B 1 64 ? 11.532 124.262 51.054 1.00 28.15 67 TYR B CA 1
ATOM 1169 C C . TYR B 1 64 ? 11.703 122.911 51.776 1.00 29.23 67 TYR B C 1
ATOM 1170 O O . TYR B 1 64 ? 12.789 122.299 51.727 1.00 29.08 67 TYR B O 1
ATOM 1179 N N . ASP B 1 65 ? 10.631 122.464 52.421 1.00 28.84 68 ASP B N 1
ATOM 1180 C CA . ASP B 1 65 ? 10.563 121.115 52.997 1.00 31.17 68 ASP B CA 1
ATOM 1181 C C . ASP B 1 65 ? 10.576 120.033 51.931 1.00 32.32 68 ASP B C 1
ATOM 1182 O O . ASP B 1 65 ? 9.846 120.125 50.942 1.00 32.95 68 ASP B O 1
ATOM 1187 N N . GLU B 1 66 ? 11.393 118.992 52.125 1.00 33.48 69 GLU B N 1
ATOM 1188 C CA . GLU B 1 66 ? 11.548 117.929 51.128 1.00 35.75 69 GLU B CA 1
ATOM 1189 C C . GLU B 1 66 ? 10.262 117.159 50.841 1.00 33.69 69 GLU B C 1
ATOM 1190 O O . GLU B 1 66 ? 9.999 116.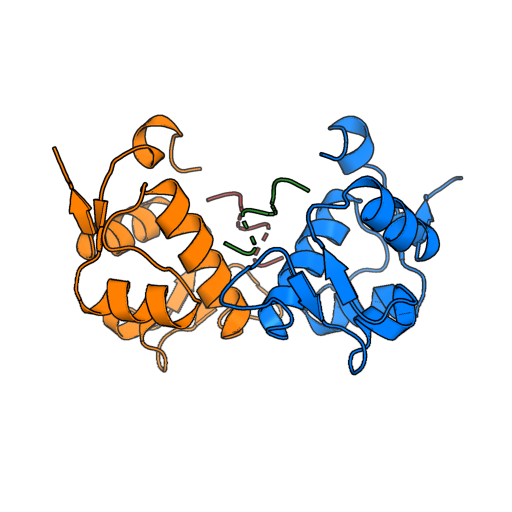790 49.688 1.00 32.33 69 GLU B O 1
ATOM 1196 N N . LYS B 1 67 ? 9.471 116.910 51.886 1.00 34.59 70 LYS B N 1
ATOM 1197 C CA . LYS B 1 67 ? 8.252 116.096 51.808 1.00 37.12 70 LYS B CA 1
ATOM 1198 C C . LYS B 1 67 ? 6.979 116.894 51.490 1.00 34.66 70 LYS B C 1
ATOM 1199 O O . LYS B 1 67 ? 6.127 116.425 50.733 1.00 37.26 70 LYS B O 1
ATOM 1205 N N . GLN B 1 68 ? 6.848 118.073 52.095 1.00 32.87 71 GLN B N 1
ATOM 1206 C CA . GLN B 1 68 ? 5.717 118.982 51.869 1.00 32.60 71 GLN B CA 1
ATOM 1207 C C . GLN B 1 68 ? 6.282 120.298 51.306 1.00 27.92 71 GLN B C 1
ATOM 1208 O O . GLN B 1 68 ? 6.569 121.214 52.048 1.00 25.98 71 GLN B O 1
ATOM 1214 N N . GLN B 1 69 ? 6.461 120.353 49.994 1.00 27.24 72 GLN B N 1
ATOM 1215 C CA . GLN B 1 69 ? 7.348 121.375 49.395 1.00 24.85 72 GLN B CA 1
ATOM 1216 C C . GLN B 1 69 ? 6.765 122.783 49.309 1.00 25.40 72 GLN B C 1
ATOM 1217 O O . GLN B 1 69 ? 7.460 123.726 48.894 1.00 24.50 72 GLN B O 1
ATOM 1223 N N . HIS B 1 70 ? 5.506 122.940 49.705 1.00 24.68 73 HIS B N 1
ATOM 1224 C CA . HIS B 1 70 ? 4.952 124.270 49.949 1.00 24.13 73 HIS B CA 1
ATOM 1225 C C . HIS B 1 70 ? 5.422 124.923 51.241 1.00 24.91 73 HIS B C 1
ATOM 1226 O O . HIS B 1 70 ? 5.217 126.113 51.444 1.00 23.80 73 HIS B O 1
ATOM 1233 N N . ILE B 1 71 ? 6.033 124.170 52.153 1.00 25.58 74 ILE B N 1
ATOM 1234 C CA . ILE B 1 71 ? 6.480 124.770 53.396 1.00 25.35 74 ILE B CA 1
ATOM 1235 C C . ILE B 1 71 ? 7.908 125.280 53.251 1.00 25.91 74 ILE B C 1
ATOM 1236 O O . ILE B 1 71 ? 8.792 124.523 52.851 1.00 26.62 74 ILE B O 1
ATOM 1241 N N . VAL B 1 72 ? 8.121 126.541 53.596 1.00 24.89 75 VAL B N 1
ATOM 1242 C CA . VAL B 1 72 ? 9.410 127.196 53.476 1.00 26.13 75 VAL B CA 1
ATOM 1243 C C . VAL B 1 72 ? 9.904 127.543 54.875 1.00 28.28 75 VAL B C 1
ATOM 1244 O O . VAL B 1 72 ? 9.254 128.293 55.599 1.00 27.74 75 VAL B O 1
ATOM 1248 N N . TYR B 1 73 ? 11.062 127.000 55.231 1.00 29.30 76 TYR B N 1
ATOM 1249 C CA . TYR B 1 73 ? 11.684 127.246 56.532 1.00 33.29 76 TYR B CA 1
ATOM 1250 C C . TYR B 1 73 ? 12.770 128.289 56.387 1.00 33.64 76 TYR B C 1
ATOM 1251 O O . TYR B 1 73 ? 13.799 128.033 55.746 1.00 36.49 76 TYR B O 1
ATOM 1260 N N . CYS B 1 74 ? 12.559 129.451 56.984 1.00 31.49 77 CYS B N 1
ATOM 1261 C CA . CYS B 1 74 ? 13.464 130.574 56.834 1.00 32.83 77 CYS B CA 1
ATOM 1262 C C . CYS B 1 74 ? 14.007 131.166 58.143 1.00 30.79 77 CYS B C 1
ATOM 1263 O O . CYS B 1 74 ? 14.618 132.228 58.112 1.00 29.46 77 CYS B O 1
ATOM 1266 N N . SER B 1 75 ? 13.869 130.457 59.275 1.00 31.72 78 SER B N 1
ATOM 1267 C CA . SER B 1 75 ? 14.299 131.029 60.570 1.00 33.28 78 SER B CA 1
ATOM 1268 C C . SER B 1 75 ? 15.801 131.298 60.686 1.00 31.91 78 SER B C 1
ATOM 1269 O O . SER B 1 75 ? 16.215 132.138 61.489 1.00 34.46 78 SER B O 1
ATOM 1272 N N . ASN B 1 76 ? 16.611 130.591 59.898 1.00 28.15 79 ASN B N 1
ATOM 1273 C CA . ASN B 1 76 ? 18.066 130.798 59.886 1.00 28.20 79 ASN B CA 1
ATOM 1274 C C . ASN B 1 76 ? 18.567 131.420 58.569 1.00 28.59 79 ASN B C 1
ATOM 1275 O O . ASN B 1 76 ? 19.710 131.211 58.171 1.00 28.23 79 ASN B O 1
ATOM 1280 N N . ASP B 1 77 ? 17.706 132.182 57.908 1.00 27.98 80 ASP B N 1
ATOM 1281 C CA . ASP B 1 77 ? 18.023 132.774 56.612 1.00 30.09 80 ASP B CA 1
ATOM 1282 C C . ASP B 1 77 ? 17.631 134.229 56.609 1.00 29.05 80 ASP B C 1
ATOM 1283 O O . ASP B 1 77 ? 16.694 134.644 57.315 1.00 30.17 80 ASP B O 1
ATOM 1288 N N . LEU B 1 78 ? 18.334 135.005 55.797 1.00 29.50 81 LEU B N 1
ATOM 1289 C CA . LEU B 1 78 ? 17.961 136.390 55.503 1.00 32.64 81 LEU B CA 1
ATOM 1290 C C . LEU B 1 78 ? 16.469 136.554 55.148 1.00 30.09 81 LEU B C 1
ATOM 1291 O O . LEU B 1 78 ? 15.849 137.555 55.526 1.00 29.80 81 LEU B O 1
ATOM 1296 N N . LEU B 1 79 ? 15.909 135.590 54.426 1.00 29.30 82 LEU B N 1
ATOM 1297 C CA . LEU B 1 79 ? 14.486 135.651 54.040 1.00 29.99 82 LEU B CA 1
ATOM 1298 C C . LEU B 1 79 ? 13.562 135.783 55.261 1.00 31.97 82 LEU B C 1
ATOM 1299 O O . LEU B 1 79 ? 12.596 136.548 55.232 1.00 32.99 82 LEU B O 1
ATOM 1304 N N . GLY B 1 80 ? 13.875 135.053 56.330 1.00 33.03 83 GLY B N 1
ATOM 1305 C CA . GLY B 1 80 ? 13.108 135.143 57.584 1.00 35.91 83 GLY B CA 1
ATOM 1306 C C . GLY B 1 80 ? 13.203 136.498 58.261 1.00 38.76 83 GLY B C 1
ATOM 1307 O O . GLY B 1 80 ? 12.229 136.971 58.837 1.00 39.57 83 GLY B O 1
ATOM 1308 N N . ASP B 1 81 ? 14.371 137.129 58.186 1.00 43.00 84 ASP B N 1
ATOM 1309 C CA . ASP B 1 81 ? 14.563 138.488 58.716 1.00 45.20 84 ASP B CA 1
ATOM 1310 C C . ASP B 1 81 ? 13.739 139.495 57.914 1.00 44.91 84 ASP B C 1
ATOM 1311 O O . ASP B 1 81 ? 13.156 140.424 58.469 1.00 47.35 84 ASP B O 1
ATOM 1316 N N . LEU B 1 82 ? 13.703 139.284 56.601 1.00 38.92 85 LEU B N 1
ATOM 1317 C CA . LEU B 1 82 ? 12.945 140.096 55.652 1.00 40.04 85 LEU B CA 1
ATOM 1318 C C . LEU B 1 82 ? 11.428 139.970 55.853 1.00 35.35 85 LEU B C 1
ATOM 1319 O O . LEU B 1 82 ? 10.706 140.970 55.888 1.00 36.04 85 LEU B O 1
ATOM 1324 N N . PHE B 1 83 ? 10.954 138.734 55.957 1.00 32.55 86 PHE B N 1
ATOM 1325 C CA . PHE B 1 83 ? 9.526 138.454 56.091 1.00 33.38 86 PHE B CA 1
ATOM 1326 C C . PHE B 1 83 ? 9.019 138.511 57.536 1.00 35.27 86 PHE B C 1
ATOM 1327 O O . PHE B 1 83 ? 7.808 138.605 57.750 1.00 36.83 86 PHE B O 1
ATOM 1335 N N . GLY B 1 84 ? 9.925 138.429 58.505 1.00 36.37 87 GLY B N 1
ATOM 1336 C CA . GLY B 1 84 ? 9.550 138.498 59.918 1.00 38.15 87 GLY B CA 1
ATOM 1337 C C . GLY B 1 84 ? 8.802 137.273 60.409 1.00 37.51 87 GLY B C 1
ATOM 1338 O O . GLY B 1 84 ? 7.989 137.378 61.319 1.00 42.41 87 GLY B O 1
ATOM 1339 N N . VAL B 1 85 ? 9.071 136.114 59.806 1.00 35.27 88 VAL B N 1
ATOM 1340 C CA . VAL B 1 85 ? 8.476 134.839 60.213 1.00 33.59 88 VAL B CA 1
ATOM 1341 C C . VAL B 1 85 ? 9.526 133.739 60.187 1.00 33.37 88 VAL B C 1
ATOM 1342 O O . VAL B 1 85 ? 10.530 133.865 59.476 1.00 33.11 88 VAL B O 1
ATOM 1346 N N . PRO B 1 86 ? 9.305 132.659 60.956 1.00 32.27 89 PRO B N 1
ATOM 1347 C CA . PRO B 1 86 ? 10.214 131.507 60.958 1.00 33.01 89 PRO B CA 1
ATOM 1348 C C . PRO B 1 86 ? 9.942 130.541 59.822 1.00 29.71 89 PRO B C 1
ATOM 1349 O O . PRO B 1 86 ? 10.830 129.785 59.425 1.00 31.12 89 PRO B O 1
ATOM 1353 N N . SER B 1 87 ? 8.702 130.542 59.338 1.00 29.35 90 SER B N 1
ATOM 1354 C CA . SER B 1 87 ? 8.301 129.712 58.206 1.00 28.79 90 SER B CA 1
ATOM 1355 C C . SER B 1 87 ? 7.025 130.280 57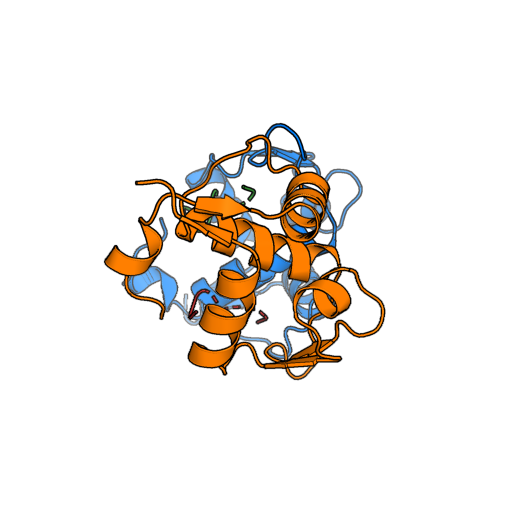.584 1.00 27.74 90 SER B C 1
ATOM 1356 O O . SER B 1 87 ? 6.359 131.165 58.174 1.00 26.93 90 SER B O 1
ATOM 1359 N N . PHE B 1 88 ? 6.706 129.798 56.388 1.00 27.04 91 PHE B N 1
ATOM 1360 C CA . PHE B 1 88 ? 5.427 130.130 55.739 1.00 25.21 91 PHE B CA 1
ATOM 1361 C C . PHE B 1 88 ? 5.107 129.078 54.695 1.00 25.06 91 PHE B C 1
ATOM 1362 O O . PHE B 1 88 ? 5.984 128.306 54.307 1.00 25.62 91 PHE B O 1
ATOM 1370 N N . SER B 1 89 ? 3.850 129.050 54.253 1.00 22.81 92 SER B N 1
ATOM 1371 C CA . SER B 1 89 ? 3.392 128.135 53.219 1.00 23.50 92 SER B CA 1
ATOM 1372 C C . SER B 1 89 ? 3.210 128.941 51.933 1.00 22.27 92 SER B C 1
ATOM 1373 O O . SER B 1 89 ? 2.625 130.034 51.964 1.00 23.12 92 SER B O 1
ATOM 1376 N N . VAL B 1 90 ? 3.673 128.360 50.828 1.00 22.34 93 VAL B N 1
ATOM 1377 C CA . VAL B 1 90 ? 3.516 128.965 49.487 1.00 22.96 93 VAL B CA 1
ATOM 1378 C C . VAL B 1 90 ? 2.039 129.035 49.102 1.00 24.79 93 VAL B C 1
ATOM 1379 O O . VAL B 1 90 ? 1.658 129.886 48.296 1.00 23.81 93 VAL B O 1
ATOM 1383 N N . LYS B 1 91 ? 1.196 128.207 49.722 1.00 24.17 94 LYS B N 1
ATOM 1384 C CA . LYS B 1 91 ? -0.243 128.271 49.489 1.00 25.58 94 LYS B CA 1
ATOM 1385 C C . LYS B 1 91 ? -0.907 129.564 49.998 1.00 24.78 94 LYS B C 1
ATOM 1386 O O . LYS B 1 91 ? -2.019 129.894 49.557 1.00 26.25 94 LYS B O 1
ATOM 1392 N N . GLU B 1 92 ? -0.244 130.277 50.918 1.00 24.16 95 GLU B N 1
ATOM 1393 C CA . GLU B 1 92 ? -0.749 131.503 51.522 1.00 25.13 95 GLU B CA 1
ATOM 1394 C C . GLU B 1 92 ? -0.468 132.695 50.621 1.00 23.41 95 GLU B C 1
ATOM 1395 O O . GLU B 1 92 ? 0.373 133.534 50.936 1.00 23.39 95 GLU B O 1
ATOM 1401 N N . HIS B 1 93 ? -1.162 132.754 49.489 1.00 23.61 96 HIS B N 1
ATOM 1402 C CA . HIS B 1 93 ? -0.849 133.778 48.469 1.00 22.94 96 HIS B CA 1
ATOM 1403 C C . HIS B 1 93 ? -0.961 135.208 48.983 1.00 24.01 96 HIS B C 1
ATOM 1404 O O . HIS B 1 93 ? -0.088 136.037 48.717 1.00 24.74 96 HIS B O 1
ATOM 1411 N N . ARG B 1 94 ? -2.013 135.504 49.729 1.00 23.18 97 ARG B N 1
ATOM 1412 C CA . ARG B 1 94 ? -2.209 136.873 50.202 1.00 24.84 97 ARG B CA 1
ATOM 1413 C C . ARG B 1 94 ? -1.113 137.291 51.193 1.00 25.00 97 ARG B C 1
ATOM 1414 O O . ARG B 1 94 ? -0.624 138.432 51.163 1.00 23.79 97 ARG B O 1
ATOM 1422 N N . LYS B 1 95 ? -0.737 136.366 52.064 1.00 26.03 98 LYS B N 1
ATOM 1423 C CA . LYS B 1 95 ? 0.307 136.659 53.032 1.00 27.25 98 LYS B CA 1
ATOM 1424 C C . LYS B 1 95 ? 1.642 136.945 52.355 1.00 25.27 98 LYS B C 1
ATOM 1425 O O . LYS B 1 95 ? 2.333 137.876 52.737 1.00 25.07 98 LYS B O 1
ATOM 1431 N N . ILE B 1 96 ? 1.992 136.146 51.353 1.00 23.37 99 ILE B N 1
ATOM 1432 C CA . ILE B 1 96 ? 3.237 136.337 50.611 1.00 23.78 99 ILE B CA 1
ATOM 1433 C C . ILE B 1 96 ? 3.241 137.684 49.891 1.00 23.98 99 ILE B C 1
ATOM 1434 O O . ILE B 1 96 ? 4.207 138.449 49.981 1.00 25.26 99 ILE B O 1
ATOM 1439 N N . TYR B 1 97 ? 2.145 137.988 49.202 1.00 24.61 100 TYR B N 1
ATOM 1440 C CA . TYR B 1 97 ? 1.988 139.277 48.529 1.00 25.26 100 TYR B CA 1
ATOM 1441 C C . TYR B 1 97 ? 2.229 140.421 49.507 1.00 25.02 100 TYR B C 1
ATOM 1442 O O . TYR B 1 97 ? 2.978 141.363 49.204 1.00 27.35 100 TYR B O 1
ATOM 1451 N N . THR B 1 98 ? 1.624 140.315 50.689 1.00 25.10 101 THR B N 1
ATOM 1452 C CA . THR B 1 98 ? 1.772 141.326 51.735 1.00 26.46 101 THR B CA 1
ATOM 1453 C C . THR B 1 98 ? 3.212 141.418 52.249 1.00 25.83 101 THR B C 1
ATOM 1454 O O . THR B 1 98 ? 3.738 142.519 52.397 1.00 27.67 101 THR B O 1
ATOM 1458 N N . MET B 1 99 ? 3.821 140.266 52.528 1.00 26.16 102 MET B N 1
ATOM 1459 C CA . MET B 1 99 ? 5.199 140.220 53.047 1.00 26.51 102 MET B CA 1
ATOM 1460 C C . MET B 1 99 ? 6.191 140.771 52.044 1.00 27.28 102 MET B C 1
ATOM 1461 O O . MET B 1 99 ? 7.104 141.503 52.420 1.00 29.64 102 MET B O 1
ATOM 1466 N N . ILE B 1 100 ? 6.015 140.434 50.773 1.00 26.86 103 ILE B N 1
ATOM 1467 C CA . ILE B 1 100 ? 6.877 140.984 49.712 1.00 28.64 103 ILE B CA 1
ATOM 1468 C C . ILE B 1 100 ? 6.713 142.507 49.613 1.00 30.41 103 ILE B C 1
ATOM 1469 O O . ILE B 1 100 ? 7.709 143.251 49.564 1.00 28.77 103 ILE B O 1
ATOM 1474 N N . TYR B 1 101 ? 5.469 142.973 49.621 1.00 30.33 104 TYR B N 1
ATOM 1475 C CA . TYR B 1 101 ? 5.194 144.401 49.441 1.00 33.74 104 TYR B CA 1
ATOM 1476 C C . TYR B 1 101 ? 5.754 145.283 50.548 1.00 34.08 104 TYR B C 1
ATOM 1477 O O . TYR B 1 101 ? 6.127 146.427 50.281 1.00 37.11 104 TYR B O 1
ATOM 1486 N N . ARG B 1 102 ? 5.851 144.744 51.765 1.00 35.21 105 ARG B N 1
ATOM 1487 C CA . ARG B 1 102 ? 6.527 145.435 52.878 1.00 38.10 105 ARG B CA 1
ATOM 1488 C C . ARG B 1 102 ? 7.992 145.798 52.566 1.00 39.74 105 ARG B C 1
ATOM 1489 O O . ARG B 1 102 ? 8.546 146.724 53.169 1.00 39.25 105 ARG B O 1
ATOM 1497 N N . ASN B 1 103 ? 8.593 145.072 51.618 1.00 36.45 106 ASN B N 1
ATOM 1498 C CA . ASN B 1 103 ? 9.995 145.202 51.253 1.00 35.53 106 ASN B CA 1
ATOM 1499 C C . ASN B 1 103 ? 10.219 145.872 49.899 1.00 33.68 106 ASN B C 1
ATOM 1500 O O . ASN B 1 103 ? 11.328 145.821 49.371 1.00 33.19 106 ASN B O 1
ATOM 1505 N N . LEU B 1 104 ? 9.181 146.509 49.350 1.00 32.10 107 LEU B N 1
ATOM 1506 C CA . LEU B 1 104 ? 9.235 147.170 48.065 1.00 33.67 107 LEU B CA 1
ATOM 1507 C C . LEU B 1 104 ? 8.768 148.615 48.208 1.00 37.19 107 LEU B C 1
ATOM 1508 O O . LEU B 1 104 ? 8.006 148.931 49.122 1.00 38.19 107 LEU B O 1
ATOM 1513 N N . VAL B 1 105 ? 9.254 149.464 47.301 1.00 38.02 108 VAL B N 1
ATOM 1514 C CA . VAL B 1 105 ? 8.735 150.824 47.085 1.00 40.09 108 VAL B CA 1
ATOM 1515 C C . VAL B 1 105 ? 8.267 150.908 45.636 1.00 38.26 108 VAL B C 1
ATOM 1516 O O . VAL B 1 105 ? 9.028 150.599 44.720 1.00 38.11 108 VAL B O 1
ATOM 1520 N N . VAL B 1 106 ? 7.027 151.340 45.414 1.00 38.22 109 VAL B N 1
ATOM 1521 C CA . VAL B 1 106 ? 6.500 151.469 44.051 1.00 40.69 109 VAL B CA 1
ATOM 1522 C C . VAL B 1 106 ? 7.133 152.678 43.359 1.00 42.19 109 VAL B C 1
ATOM 1523 O O . VAL B 1 106 ? 7.326 153.714 43.991 1.00 43.02 109 VAL B O 1
ATOM 1527 N N . VAL B 1 107 ? 7.463 152.516 42.076 1.00 44.41 110 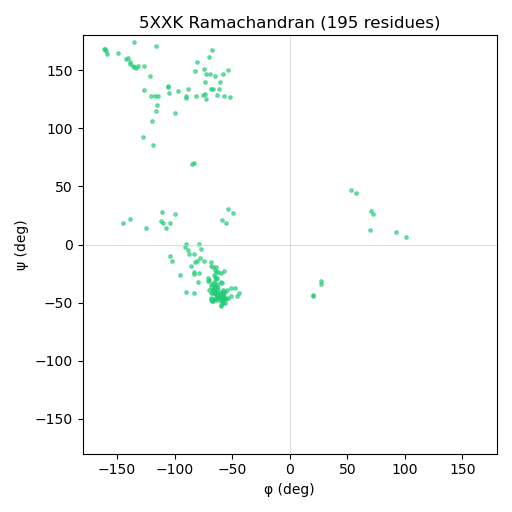VAL B N 1
ATOM 1528 C CA . VAL B 1 107 ? 7.902 153.603 41.199 1.00 50.38 110 VAL B CA 1
ATOM 1529 C C . VAL B 1 107 ? 6.667 154.046 40.412 1.00 56.48 110 VAL B C 1
ATOM 1530 O O . VAL B 1 107 ? 5.960 153.202 39.854 1.00 62.03 110 VAL B O 1
ATOM 1534 N N . ASN B 1 108 ? 6.428 155.358 40.350 1.00 64.80 111 ASN B N 1
ATOM 1535 C CA . ASN B 1 108 ? 5.282 155.934 39.625 1.00 67.66 111 ASN B CA 1
ATOM 1536 C C . ASN B 1 108 ? 5.701 156.570 38.299 1.00 68.95 111 ASN B C 1
ATOM 1537 O O . ASN B 1 108 ? 6.733 157.235 38.213 1.00 70.16 111 ASN B O 1
ATOM 1552 N N . SER C 2 2 ? 16.409 136.066 34.942 1.00 22.71 18 SER C N 1
ATOM 1553 C CA . SER C 2 2 ? 16.729 134.999 35.884 1.00 21.17 18 SER C CA 1
ATOM 1554 C C . SER C 2 2 ? 16.703 133.648 35.201 1.00 20.00 18 SER C C 1
ATOM 1555 O O . SER C 2 2 ? 16.005 133.442 34.210 1.00 19.24 18 SER C O 1
ATOM 1558 N N . PHE C 2 3 ? 17.454 132.713 35.770 1.00 18.73 19 PHE C N 1
ATOM 1559 C CA . PHE C 2 3 ? 17.343 131.311 35.405 1.00 18.77 19 PHE C CA 1
ATOM 1560 C C . PHE C 2 3 ? 15.877 130.842 35.516 1.00 18.71 19 PHE C C 1
ATOM 1561 O O . PHE C 2 3 ? 15.396 130.185 34.605 1.00 17.75 19 PHE C O 1
ATOM 1581 N N . GLU C 2 5 ? 13.129 132.476 35.101 1.00 19.83 21 GLU C N 1
ATOM 1582 C CA . GLU C 2 5 ? 12.390 132.955 33.929 1.00 21.00 21 GLU C CA 1
ATOM 1583 C C . GLU C 2 5 ? 12.771 132.223 32.633 1.00 19.16 21 GLU C C 1
ATOM 1584 O O . GLU C 2 5 ? 11.873 131.844 31.869 1.00 21.29 21 GLU C O 1
ATOM 1590 N N . TYR C 2 6 ? 14.066 131.998 32.387 1.00 18.65 22 TYR C N 1
ATOM 1591 C CA . TYR C 2 6 ? 14.479 131.236 31.201 1.00 18.90 22 TYR C CA 1
ATOM 1592 C C . TYR C 2 6 ? 13.873 129.825 31.207 1.00 19.44 22 TYR C C 1
ATOM 1593 O O . TYR C 2 6 ? 13.366 129.336 30.184 1.00 19.57 22 TYR C O 1
ATOM 1617 N N . ALA C 2 8 ? 11.194 128.791 32.896 1.00 20.79 24 ALA C N 1
ATOM 1618 C CA . ALA C 2 8 ? 9.742 128.928 32.754 1.00 22.17 24 ALA C CA 1
ATOM 1619 C C . ALA C 2 8 ? 9.317 129.123 31.290 1.00 23.90 24 ALA C C 1
ATOM 1620 O O . ALA C 2 8 ? 8.256 128.647 30.896 1.00 25.22 24 ALA C O 1
ATOM 1622 N N . LEU C 2 9 ? 10.145 129.801 30.494 1.00 24.57 25 LEU C N 1
ATOM 1623 C CA . LEU C 2 9 ? 9.878 129.968 29.065 1.00 26.88 25 LEU C CA 1
ATOM 1624 C C . LEU C 2 9 ? 10.037 128.651 28.331 1.00 26.73 25 LEU C C 1
ATOM 1625 O O . LEU C 2 9 ? 9.259 128.331 27.426 1.00 28.03 25 LEU C O 1
ATOM 1630 N N . LEU C 2 10 ? 11.044 127.877 28.738 1.00 25.31 26 LEU C N 1
ATOM 1631 C CA . LEU C 2 10 ? 11.234 126.540 28.243 1.00 25.06 26 LEU C CA 1
ATOM 1632 C C . LEU C 2 10 ? 10.033 125.646 28.537 1.00 26.22 26 LEU C C 1
ATOM 1633 O O . LEU C 2 10 ? 9.580 124.916 27.644 1.00 28.64 26 LEU C O 1
ATOM 1658 N N . SER D 2 2 ? 6.038 119.701 43.576 1.00 25.08 18 SER D N 1
ATOM 1659 C CA . SER D 2 2 ? 7.318 120.380 43.748 1.00 23.94 18 SER D CA 1
ATOM 1660 C C . SER D 2 2 ? 7.123 121.795 44.280 1.00 22.06 18 SER D C 1
ATOM 1661 O O . SER D 2 2 ? 6.104 122.442 43.999 1.00 22.03 18 SER D O 1
ATOM 1664 N N . PHE D 2 3 ? 8.116 122.266 45.021 1.00 21.37 19 PHE D N 1
ATOM 1665 C CA . PHE D 2 3 ? 8.231 123.678 45.381 1.00 19.61 19 PHE D CA 1
ATOM 1666 C C . PHE D 2 3 ? 8.077 124.547 44.116 1.00 19.98 19 PHE D C 1
ATOM 1667 O O . PHE D 2 3 ? 7.313 125.513 44.143 1.00 19.78 19 PHE D O 1
ATOM 1687 N N . GLU D 2 5 ? 6.518 123.999 41.359 1.00 20.72 21 GLU D N 1
ATOM 1688 C CA . GLU D 2 5 ? 5.114 124.067 40.951 1.00 23.57 21 GLU D CA 1
ATOM 1689 C C . GLU D 2 5 ? 4.258 124.936 41.875 1.00 23.15 21 GLU D C 1
ATOM 1690 O O . GLU D 2 5 ? 3.458 125.732 41.384 1.00 22.58 21 GLU D O 1
ATOM 1696 N N . TYR D 2 6 ? 4.421 124.795 43.195 1.00 21.00 22 TYR D N 1
ATOM 1697 C CA . TYR D 2 6 ? 3.733 125.677 44.126 1.00 21.02 22 TYR D CA 1
ATOM 1698 C C . TYR D 2 6 ? 4.006 127.164 43.880 1.00 20.17 22 TYR D C 1
ATOM 1699 O O . TYR D 2 6 ? 3.073 127.963 43.855 1.00 19.94 22 TYR D O 1
ATOM 1723 N N . ALA D 2 8 ? 5.192 128.498 41.153 1.00 21.94 24 ALA D N 1
ATOM 1724 C CA . ALA D 2 8 ? 4.644 128.842 39.843 1.00 22.63 24 ALA D CA 1
ATOM 1725 C C . ALA D 2 8 ? 3.141 129.145 39.890 1.00 25.27 24 ALA D C 1
ATOM 1726 O O . ALA D 2 8 ? 2.660 129.969 39.117 1.00 26.08 24 ALA D O 1
ATOM 1728 N N . LEU D 2 9 ? 2.410 128.493 40.794 1.00 26.57 25 LEU D N 1
ATOM 1729 C CA . LEU D 2 9 ? 0.974 128.775 41.018 1.00 28.02 25 LEU D CA 1
ATOM 1730 C C . LEU D 2 9 ? 0.747 130.128 41.693 1.00 27.37 25 LEU D C 1
ATOM 1731 O O . LEU D 2 9 ? -0.292 130.760 41.488 1.00 31.67 25 LEU D O 1
ATOM 1736 N N . LEU D 2 10 ? 1.687 130.556 42.538 1.00 23.71 26 LEU D N 1
ATOM 1737 C CA . LEU D 2 10 ? 1.673 131.889 43.086 1.00 24.35 26 LEU D CA 1
ATOM 1738 C C . LEU D 2 10 ? 1.918 132.943 42.000 1.00 24.59 26 LEU D C 1
ATOM 1739 O O . LEU D 2 10 ? 1.194 133.946 41.943 1.00 24.49 26 LEU D O 1
#